Protein AF-A0A835WNX1-F1 (afdb_monomer_lite)

Sequence (204 aa):
MLLLSSSLVVSHLALLGGCAPPAHAARGLDRYIRRKSLDPLETYVPLVLEARALLAKAKEVAAQDVGAARELLRSGPYSGLRDNIRAIGEYAARDGRTTEVGPLVTGFFKALEDYDQLLLAALRDKTPVEADKLDACISDLYAAFDKLIATVPADVLERAQKVLDVTMAKAAVRQAEEPAPAAEGKGGAAAVDQEAAELLQLLR

Foldseek 3Di:
DDDDDDDDDDDDDPPPDPPPPPPCPVVPCVVVDPDDDDDDLLVLLLLLVLVLVCLVVLLVCLQPPLPVSLVVCVDDSVVCNLVSLLSLLVVLVVVVLDPCSVVLSVQLVVLVVQQNVQSVVCVVVVHRRDSVSNVVSSVSNNVSSVVSVSSDDPVSNVSSVVVNVVVVVVVVVVVVPDDDDDDDDDDPDPVVVVVVVVVVVVVD

InterPro domains:
  IPR057202 Domain of unknown function DUF7880 [PF25306] (40-163)

Organism: NCBI:txid2026947

Structure (mmCIF, N/CA/C/O backbone):
data_AF-A0A835WNX1-F1
#
_entry.id   AF-A0A835WNX1-F1
#
loop_
_atom_site.group_PDB
_atom_site.id
_atom_site.type_symbol
_atom_site.label_atom_id
_atom_site.label_alt_id
_atom_site.label_comp_id
_atom_site.label_asym_id
_atom_site.label_entity_id
_atom_site.label_seq_id
_atom_site.pdbx_PDB_ins_code
_atom_site.Cartn_x
_atom_site.Cartn_y
_atom_site.Cartn_z
_atom_site.occupancy
_atom_site.B_iso_or_equiv
_atom_site.auth_seq_id
_atom_site.auth_comp_id
_atom_site.auth_asym_id
_atom_site.auth_atom_id
_atom_site.pdbx_PDB_model_num
ATOM 1 N N . MET A 1 1 ? -29.759 8.929 -77.877 1.00 35.72 1 MET A N 1
ATOM 2 C CA . MET A 1 1 ? -28.802 9.740 -78.659 1.00 35.72 1 MET A CA 1
ATOM 3 C C . MET A 1 1 ? -28.039 10.647 -77.709 1.00 35.72 1 MET A C 1
ATOM 5 O O . MET A 1 1 ? -28.597 11.037 -76.694 1.00 35.72 1 MET A O 1
ATOM 9 N N . LEU A 1 2 ? -26.765 10.870 -78.028 1.00 46.59 2 LEU A N 1
ATOM 10 C CA . LEU A 1 2 ? -25.706 11.523 -77.249 1.00 46.59 2 LEU A CA 1
ATOM 11 C C . LEU A 1 2 ? -25.915 13.032 -77.010 1.00 46.59 2 LEU A C 1
ATOM 13 O O . LEU A 1 2 ? -26.528 13.681 -77.852 1.00 46.59 2 LEU A O 1
ATOM 17 N N . LEU A 1 3 ? -25.283 13.558 -75.943 1.00 41.88 3 LEU A N 1
ATOM 18 C CA . LEU A 1 3 ? -24.291 14.672 -75.900 1.00 41.88 3 LEU A CA 1
ATOM 19 C C . LEU A 1 3 ? -24.377 15.410 -74.541 1.00 41.88 3 LEU A C 1
ATOM 21 O O . LEU A 1 3 ? -25.404 15.988 -74.211 1.00 41.88 3 LEU A O 1
ATOM 25 N N . LEU A 1 4 ? -23.425 15.178 -73.625 1.00 48.81 4 LEU A N 1
ATOM 26 C CA . LEU A 1 4 ? -22.264 16.041 -73.313 1.00 48.81 4 LEU A CA 1
ATOM 27 C C . LEU A 1 4 ? -22.608 17.500 -72.951 1.00 48.81 4 LEU A C 1
ATOM 29 O O . LEU A 1 4 ? -22.970 18.271 -73.831 1.00 48.81 4 LEU A O 1
ATOM 33 N N . SER A 1 5 ? -22.331 17.906 -71.703 1.00 51.66 5 SER A N 1
ATOM 34 C CA . SER A 1 5 ? -21.688 19.204 -71.449 1.00 51.66 5 SER A CA 1
ATOM 35 C C . SER A 1 5 ? -21.050 19.294 -70.058 1.00 51.66 5 SER A C 1
ATOM 37 O O . SER A 1 5 ? -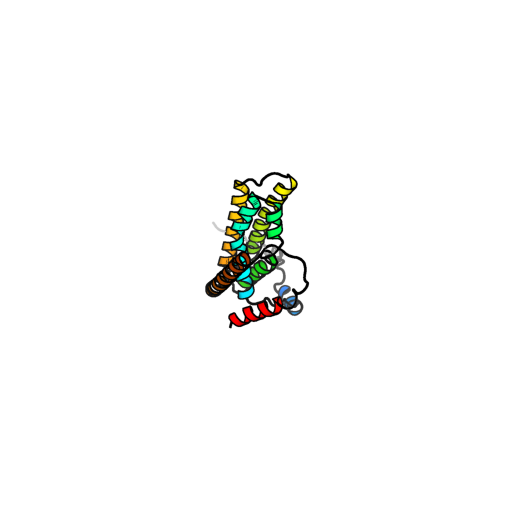21.554 18.753 -69.076 1.00 51.66 5 SER A O 1
ATOM 39 N N . SER A 1 6 ? -19.905 19.966 -70.033 1.00 52.25 6 SER A N 1
ATOM 40 C CA . SER A 1 6 ? -18.859 19.984 -69.010 1.00 52.25 6 SER A CA 1
ATOM 41 C C . SER A 1 6 ? -18.867 21.295 -68.218 1.00 52.25 6 SER A C 1
ATOM 43 O O . SER A 1 6 ? -19.097 22.341 -68.811 1.00 52.25 6 SER A O 1
ATOM 45 N N . SER A 1 7 ? -18.528 21.258 -66.924 1.00 50.22 7 SER A N 1
ATOM 46 C CA . SER A 1 7 ? -17.885 22.345 -66.144 1.00 50.22 7 SER A CA 1
ATOM 47 C C . SER A 1 7 ? -17.728 21.833 -64.700 1.00 50.22 7 SER A C 1
ATOM 49 O O . SER A 1 7 ? -18.725 21.528 -64.057 1.00 50.22 7 SER A O 1
ATOM 51 N N . LEU A 1 8 ? -16.558 21.426 -64.202 1.00 50.66 8 LEU A N 1
ATOM 52 C CA . LEU A 1 8 ? -15.363 22.200 -63.837 1.00 50.66 8 LEU A CA 1
ATOM 53 C C . LEU A 1 8 ? -15.632 23.302 -62.794 1.00 50.66 8 LEU A C 1
ATOM 55 O O . LEU A 1 8 ? -15.678 24.482 -63.115 1.00 50.66 8 LEU A O 1
ATOM 59 N N . VAL A 1 9 ? -15.717 22.911 -61.516 1.00 50.91 9 VAL A N 1
ATOM 60 C CA . VAL A 1 9 ? -15.348 23.796 -60.401 1.00 50.91 9 VAL A CA 1
ATOM 61 C C . VAL A 1 9 ? -14.358 23.055 -59.511 1.00 50.91 9 VAL A C 1
ATOM 63 O O . VAL A 1 9 ? -14.687 22.117 -58.790 1.00 50.91 9 VAL A O 1
ATOM 66 N N . VAL A 1 10 ? -13.109 23.477 -59.656 1.00 50.66 10 VAL A N 1
ATOM 67 C CA . VAL A 1 10 ? -11.950 23.158 -58.829 1.00 50.66 10 VAL A CA 1
ATOM 68 C C . VAL A 1 10 ? -11.944 24.103 -57.620 1.00 50.66 10 VAL A C 1
ATOM 70 O O . VAL A 1 10 ? -12.289 25.271 -57.756 1.00 50.66 10 VAL A O 1
ATOM 73 N N . SER A 1 11 ? -11.473 23.591 -56.480 1.00 48.22 11 SER A N 1
ATOM 74 C CA . SER A 1 11 ? -10.923 24.333 -55.333 1.00 48.22 11 SER A CA 1
ATOM 75 C C . SER A 1 11 ? -11.843 25.257 -54.534 1.00 48.22 11 SER A C 1
ATOM 77 O O . SER A 1 11 ? -12.106 26.390 -54.909 1.00 48.22 11 SER A O 1
ATOM 79 N N . HIS A 1 12 ? -12.155 24.833 -53.310 1.00 49.47 12 HIS A N 1
ATOM 80 C CA . HIS A 1 12 ? -11.519 25.376 -52.100 1.00 49.47 12 HIS A CA 1
ATOM 81 C C . HIS A 1 12 ? -12.187 24.748 -50.878 1.00 49.47 12 HIS A C 1
ATOM 83 O O . HIS A 1 12 ? -13.273 25.169 -50.517 1.00 49.47 12 HIS A O 1
ATOM 89 N N . LEU A 1 13 ? -11.546 23.770 -50.229 1.00 47.47 13 LEU A N 1
ATOM 90 C CA . LEU A 1 13 ? -11.702 23.547 -48.783 1.00 47.47 13 LEU A CA 1
ATOM 91 C C . LEU A 1 13 ? -10.592 22.611 -48.269 1.00 47.47 13 LEU A C 1
ATOM 93 O O . LEU A 1 13 ? -10.826 21.522 -47.763 1.00 47.47 13 LEU A O 1
ATOM 97 N N . ALA A 1 14 ? -9.344 23.041 -48.432 1.00 50.97 14 ALA A N 1
ATOM 98 C CA . ALA A 1 14 ? -8.201 22.462 -47.732 1.00 50.97 14 ALA A CA 1
ATOM 99 C C . ALA A 1 14 ? -7.556 23.570 -46.898 1.00 50.97 14 ALA A C 1
ATOM 101 O O . ALA A 1 14 ? -6.511 24.094 -47.261 1.00 50.97 14 ALA A O 1
ATOM 102 N N . LEU A 1 15 ? -8.235 24.001 -45.830 1.00 50.06 15 LEU A N 1
ATOM 103 C CA . LEU A 1 15 ? -7.635 24.878 -44.823 1.00 50.06 15 LEU A CA 1
ATOM 104 C C . LEU A 1 15 ? -8.377 24.798 -43.478 1.00 50.06 15 LEU A C 1
ATOM 106 O O . LEU A 1 15 ? -8.858 25.789 -42.945 1.00 50.06 15 LEU A O 1
ATOM 110 N N . LEU A 1 16 ? -8.451 23.598 -42.909 1.00 47.22 16 LEU A N 1
ATOM 111 C CA . LEU A 1 16 ? -8.532 23.432 -41.458 1.00 47.22 16 LEU A CA 1
ATOM 112 C C . LEU A 1 16 ? -7.267 22.689 -41.051 1.00 47.22 16 LEU A C 1
ATOM 114 O O . LEU A 1 16 ? -7.229 21.467 -40.941 1.00 47.22 16 LEU A O 1
ATOM 118 N N . GLY A 1 17 ? -6.192 23.474 -40.952 1.00 42.31 17 GLY A N 1
ATOM 119 C CA . GLY A 1 17 ? -4.926 23.035 -40.400 1.00 42.31 17 GLY A CA 1
ATOM 120 C C . GLY A 1 17 ? -5.167 22.500 -38.999 1.00 42.31 17 GLY A C 1
ATOM 121 O O . GLY A 1 17 ? -5.567 23.238 -38.099 1.00 42.31 17 GLY A O 1
ATOM 122 N N . GLY A 1 18 ? -4.935 21.199 -38.840 1.00 46.31 18 GLY A N 1
ATOM 123 C CA . GLY A 1 18 ? -4.820 20.577 -37.540 1.00 46.31 18 GLY A CA 1
ATOM 124 C C . GLY A 1 18 ? -3.732 21.298 -36.757 1.00 46.31 18 GLY A C 1
ATOM 125 O O . GLY A 1 18 ? -2.562 21.284 -37.139 1.00 46.31 18 GLY A O 1
ATOM 126 N N . CYS A 1 19 ? -4.122 21.927 -35.654 1.00 42.44 19 CYS A N 1
ATOM 127 C CA . CYS A 1 19 ? -3.194 22.323 -34.611 1.00 42.44 19 CYS A CA 1
ATOM 128 C C . CYS A 1 19 ? -2.756 21.041 -33.890 1.00 42.44 19 CYS A C 1
ATOM 130 O O . CYS A 1 19 ? -3.248 20.702 -32.817 1.00 42.44 19 CYS A O 1
ATOM 132 N N . ALA A 1 20 ? -1.889 20.266 -34.540 1.00 53.84 20 ALA A N 1
ATOM 133 C CA . ALA A 1 20 ? -1.076 19.289 -33.846 1.00 53.84 20 ALA A CA 1
ATOM 134 C C . ALA A 1 20 ? -0.044 20.091 -33.038 1.00 53.84 20 ALA A C 1
ATOM 136 O O . ALA A 1 20 ? 0.706 20.869 -33.638 1.00 53.84 20 ALA A O 1
ATOM 137 N N . PRO A 1 21 ? 0.003 19.970 -31.699 1.00 54.25 21 PRO A N 1
ATOM 138 C CA . PRO A 1 21 ? 1.057 20.614 -30.933 1.00 54.25 21 PRO A CA 1
ATOM 139 C C . PRO A 1 21 ? 2.414 20.099 -31.438 1.00 54.25 21 PRO A C 1
ATOM 141 O O . PRO A 1 21 ? 2.559 18.898 -31.694 1.00 54.25 21 PRO A O 1
ATOM 144 N N . PRO A 1 22 ? 3.418 20.973 -31.616 1.00 50.75 22 PRO A N 1
ATOM 145 C CA . PRO A 1 22 ? 4.715 20.552 -32.117 1.00 50.75 22 PRO A CA 1
ATOM 146 C C . PRO A 1 22 ? 5.322 19.530 -31.154 1.00 50.75 22 PRO A C 1
ATOM 148 O O . PRO A 1 22 ? 5.601 19.835 -29.992 1.00 50.75 22 PRO A O 1
ATOM 151 N N . ALA A 1 23 ? 5.597 18.328 -31.665 1.00 53.06 23 ALA A N 1
ATOM 152 C CA . ALA A 1 23 ? 6.213 17.196 -30.964 1.00 53.06 23 ALA A CA 1
ATOM 153 C C . ALA A 1 23 ? 7.640 17.472 -30.425 1.00 53.06 23 ALA A C 1
ATOM 155 O O . ALA A 1 23 ? 8.380 16.553 -30.089 1.00 53.06 23 ALA A O 1
ATOM 156 N N . HIS A 1 24 ? 8.082 18.731 -30.403 1.00 49.97 24 HIS A N 1
ATOM 157 C CA . HIS A 1 24 ? 9.425 19.169 -30.021 1.00 49.97 24 HIS A CA 1
ATOM 158 C C . HIS A 1 24 ? 9.452 19.991 -28.724 1.00 49.97 24 HIS A C 1
ATOM 160 O O . HIS A 1 24 ? 10.533 20.218 -28.187 1.00 49.97 24 HIS A O 1
ATOM 166 N N . ALA A 1 25 ? 8.298 20.378 -28.164 1.00 48.19 25 ALA A N 1
ATOM 167 C CA . ALA A 1 25 ? 8.255 21.135 -26.907 1.00 48.19 25 ALA A CA 1
ATOM 168 C C . ALA A 1 25 ? 8.669 20.305 -25.669 1.00 48.19 25 ALA A C 1
ATOM 170 O O . ALA A 1 25 ? 9.147 20.865 -24.688 1.00 48.19 25 ALA A O 1
ATOM 171 N N . ALA A 1 26 ? 8.562 18.972 -25.720 1.00 52.50 26 ALA A N 1
ATOM 172 C CA . ALA A 1 26 ? 8.930 18.098 -24.600 1.00 52.50 26 ALA A CA 1
ATOM 173 C C . ALA A 1 26 ? 10.452 17.866 -24.461 1.00 52.50 26 ALA A C 1
ATOM 175 O O . ALA A 1 26 ? 10.946 17.642 -23.362 1.00 52.50 26 ALA A O 1
ATOM 176 N N . ARG A 1 27 ? 11.226 17.960 -25.554 1.00 56.25 27 ARG A N 1
ATOM 177 C CA . ARG A 1 27 ? 12.661 17.594 -25.575 1.00 56.25 27 ARG A CA 1
ATOM 178 C C . ARG A 1 27 ? 13.611 18.650 -24.983 1.00 56.25 27 ARG A C 1
ATOM 180 O O . ARG A 1 27 ? 14.784 18.353 -24.771 1.00 56.25 27 ARG A O 1
ATOM 187 N N . GLY A 1 28 ? 13.145 19.882 -24.761 1.00 59.69 28 GLY A N 1
ATOM 188 C CA . GLY A 1 28 ? 13.992 21.008 -24.341 1.00 59.69 28 GLY A CA 1
ATOM 189 C C . GLY A 1 28 ? 14.144 21.168 -22.827 1.00 59.69 28 GLY A C 1
ATOM 190 O O . GLY A 1 28 ? 15.228 21.501 -22.354 1.00 59.69 28 GLY A O 1
ATOM 191 N N . LEU A 1 29 ? 13.079 20.899 -22.066 1.00 61.31 29 LEU A N 1
ATOM 192 C CA . LEU A 1 29 ? 13.053 21.096 -20.611 1.00 61.31 29 LEU A CA 1
ATOM 193 C C . LEU A 1 29 ? 13.699 19.938 -19.840 1.00 61.31 29 LEU A C 1
ATOM 195 O O . LEU A 1 29 ? 14.197 20.146 -18.738 1.00 61.31 29 LEU A O 1
ATOM 199 N N . ASP A 1 30 ? 13.787 18.750 -20.445 1.00 60.81 30 ASP A N 1
ATOM 200 C CA . ASP A 1 30 ? 14.421 17.570 -19.840 1.00 60.81 30 ASP A CA 1
ATOM 201 C C . ASP A 1 30 ? 15.902 17.779 -19.488 1.00 60.81 30 ASP A C 1
ATOM 203 O O . ASP A 1 30 ? 16.415 17.131 -18.580 1.00 60.81 30 ASP A O 1
ATOM 207 N N . ARG A 1 31 ? 16.593 18.710 -20.162 1.00 62.03 31 ARG A N 1
ATOM 208 C CA . ARG A 1 31 ? 17.986 19.068 -19.838 1.00 62.03 31 ARG A CA 1
ATOM 209 C C . ARG A 1 31 ? 18.125 20.027 -18.655 1.00 62.03 31 ARG A C 1
ATOM 211 O O . ARG A 1 31 ? 19.209 20.111 -18.085 1.00 62.03 31 ARG A O 1
ATOM 218 N N . TYR A 1 32 ? 17.058 20.736 -18.292 1.00 57.41 32 TYR A N 1
ATOM 219 C CA . TYR A 1 32 ? 17.058 21.737 -17.220 1.00 57.41 32 TYR A CA 1
ATOM 220 C C . TYR A 1 32 ? 16.308 21.270 -15.967 1.00 57.41 32 TYR A C 1
ATOM 222 O O . TYR A 1 32 ? 16.484 21.843 -14.893 1.00 57.41 32 TYR A O 1
ATOM 230 N N . ILE A 1 33 ? 15.519 20.199 -16.072 1.00 65.56 33 ILE A N 1
ATOM 231 C CA . ILE A 1 33 ? 14.891 19.531 -14.933 1.00 65.56 33 ILE A CA 1
ATOM 232 C C . ILE A 1 33 ? 15.845 18.442 -14.444 1.00 65.56 33 ILE A C 1
ATOM 234 O O . ILE A 1 33 ? 15.940 17.361 -15.024 1.00 65.56 33 ILE A O 1
ATOM 238 N N . ARG A 1 34 ? 16.559 18.713 -13.347 1.00 56.75 34 ARG A N 1
ATOM 239 C CA . ARG A 1 34 ? 17.360 17.695 -12.659 1.00 56.75 34 ARG A CA 1
ATOM 240 C C . ARG A 1 34 ? 16.406 16.673 -12.040 1.00 56.75 34 ARG A C 1
ATOM 242 O O . ARG A 1 34 ? 15.895 16.884 -10.943 1.00 56.75 34 ARG A O 1
ATOM 249 N N . ARG A 1 35 ? 16.128 15.585 -12.762 1.00 64.50 35 ARG A N 1
ATOM 250 C CA . ARG A 1 35 ? 15.332 14.470 -12.236 1.00 64.50 35 ARG A CA 1
ATOM 251 C C . ARG A 1 35 ? 16.074 13.875 -11.042 1.00 64.50 35 ARG A C 1
ATOM 253 O O . ARG A 1 35 ? 17.257 13.549 -11.147 1.00 64.50 35 ARG A O 1
ATOM 260 N N . LYS A 1 36 ? 15.390 13.770 -9.903 1.00 67.38 36 LYS A N 1
ATOM 261 C CA . LYS A 1 36 ? 15.911 13.056 -8.736 1.00 67.38 36 LYS A CA 1
ATOM 262 C C . LYS A 1 36 ? 16.151 11.606 -9.167 1.00 67.38 36 LYS A C 1
ATOM 264 O O . LYS A 1 36 ? 15.260 10.985 -9.749 1.00 67.38 36 LYS A O 1
ATOM 269 N N . SER A 1 37 ? 17.366 11.102 -8.975 1.00 72.31 37 SER A N 1
ATOM 270 C CA . SER A 1 37 ? 17.640 9.680 -9.166 1.00 72.31 37 SER A CA 1
ATOM 271 C C . SER A 1 37 ? 16.826 8.910 -8.131 1.00 72.31 37 SER A C 1
ATOM 273 O O . SER A 1 37 ? 16.860 9.273 -6.956 1.00 72.31 37 SER A O 1
ATOM 275 N N . LEU A 1 38 ? 16.074 7.906 -8.575 1.00 84.00 38 LEU A N 1
ATOM 276 C CA . LEU A 1 38 ? 15.464 6.952 -7.653 1.00 84.00 38 LEU A CA 1
ATOM 277 C C . LEU A 1 38 ? 16.541 6.005 -7.142 1.00 84.00 38 LEU A C 1
ATOM 279 O O . LEU A 1 38 ? 17.499 5.709 -7.864 1.00 84.00 38 LEU A O 1
ATOM 283 N N . ASP A 1 39 ? 16.353 5.543 -5.915 1.00 88.19 39 ASP A N 1
ATOM 284 C CA . ASP A 1 39 ? 17.113 4.427 -5.370 1.00 88.19 39 ASP A CA 1
ATOM 285 C C . ASP A 1 39 ? 16.722 3.135 -6.104 1.00 88.19 39 ASP A C 1
ATOM 287 O O . ASP A 1 39 ? 15.689 3.105 -6.775 1.00 88.19 39 ASP A O 1
ATOM 291 N N . PRO A 1 40 ? 17.519 2.061 -6.005 1.00 90.00 40 PRO A N 1
ATOM 292 C CA . PRO A 1 40 ? 17.185 0.784 -6.625 1.00 90.00 40 PRO A CA 1
ATOM 293 C C . PRO A 1 40 ? 15.784 0.291 -6.239 1.00 90.00 40 PRO A C 1
ATOM 295 O O . PRO A 1 40 ? 15.309 0.527 -5.126 1.00 90.00 40 PRO A O 1
ATOM 298 N N . LEU A 1 41 ? 15.127 -0.425 -7.155 1.00 90.88 41 LEU A N 1
ATOM 299 C CA . LEU A 1 41 ? 13.766 -0.930 -6.953 1.00 90.88 41 LEU A CA 1
ATOM 300 C C . LEU A 1 41 ? 13.674 -1.839 -5.713 1.00 90.88 41 LEU A C 1
ATOM 302 O O . LEU A 1 41 ? 12.667 -1.827 -5.003 1.00 90.88 41 LEU A O 1
ATOM 306 N N . GLU A 1 42 ? 14.753 -2.562 -5.417 1.00 90.25 42 GLU A N 1
ATOM 307 C CA . GLU A 1 42 ? 14.940 -3.416 -4.244 1.00 90.25 42 GLU A CA 1
ATOM 308 C C . GLU A 1 42 ? 14.745 -2.685 -2.910 1.00 90.25 42 GLU A C 1
ATOM 310 O O . GLU A 1 42 ? 14.398 -3.325 -1.923 1.00 90.25 42 GLU A O 1
ATOM 315 N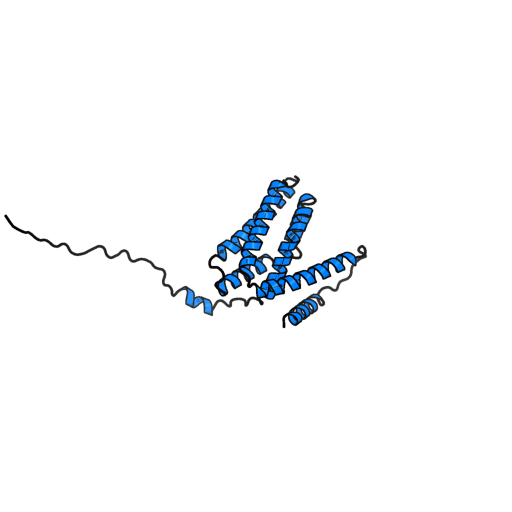 N . THR A 1 43 ? 14.925 -1.364 -2.866 1.00 92.38 43 THR A N 1
ATOM 316 C CA . THR A 1 43 ? 14.712 -0.563 -1.654 1.00 92.38 43 THR A CA 1
ATOM 317 C C . THR A 1 43 ? 13.224 -0.362 -1.362 1.00 92.38 43 THR A C 1
ATOM 319 O O . THR A 1 43 ? 12.807 -0.340 -0.207 1.00 92.38 43 THR A O 1
ATOM 322 N N . TYR A 1 44 ? 12.398 -0.223 -2.402 1.00 93.44 44 TYR A N 1
ATOM 323 C CA . TYR A 1 44 ? 10.996 0.176 -2.250 1.00 93.44 44 TYR A CA 1
ATOM 324 C C . TYR A 1 44 ? 10.047 -1.013 -2.100 1.00 93.44 44 TYR A C 1
ATOM 326 O O . TYR A 1 44 ? 9.080 -0.940 -1.341 1.00 93.44 44 TYR A O 1
ATOM 334 N N . VAL A 1 45 ? 10.304 -2.111 -2.817 1.00 94.50 45 VAL A N 1
ATOM 335 C CA . VAL A 1 45 ? 9.403 -3.276 -2.849 1.00 94.50 45 VAL A CA 1
ATOM 336 C C . VAL A 1 45 ? 9.211 -3.920 -1.465 1.00 94.50 45 VAL A C 1
ATOM 338 O O . VAL A 1 45 ? 8.056 -4.154 -1.110 1.00 94.50 45 VAL A O 1
ATOM 341 N N . PRO A 1 46 ? 10.254 -4.153 -0.638 1.00 94.06 46 PRO A N 1
ATOM 342 C CA . PRO A 1 46 ? 10.078 -4.739 0.693 1.00 94.06 46 PRO A CA 1
ATOM 343 C C . PRO A 1 46 ? 9.177 -3.896 1.600 1.00 94.06 46 PRO A C 1
ATOM 345 O O . PRO A 1 46 ? 8.310 -4.441 2.273 1.00 94.06 46 PRO A O 1
ATOM 348 N N . LEU A 1 47 ? 9.320 -2.566 1.559 1.00 94.00 47 LEU A N 1
ATOM 349 C CA . LEU A 1 47 ? 8.512 -1.635 2.357 1.00 94.00 47 LEU A CA 1
ATOM 350 C C . LEU A 1 47 ? 7.031 -1.684 1.956 1.00 94.00 47 LEU A C 1
ATOM 352 O O . LEU A 1 47 ? 6.134 -1.605 2.792 1.00 94.00 47 LEU A O 1
ATOM 356 N N . VAL A 1 48 ? 6.762 -1.842 0.660 1.00 94.25 48 VAL A N 1
ATOM 357 C CA . VAL A 1 48 ? 5.400 -1.979 0.129 1.00 94.25 48 VAL A CA 1
ATOM 358 C C . VAL A 1 48 ? 4.792 -3.334 0.499 1.00 94.25 48 VAL A C 1
ATOM 360 O O . VAL A 1 48 ? 3.610 -3.394 0.840 1.00 94.25 48 VAL A O 1
ATOM 363 N N . LEU A 1 49 ? 5.586 -4.409 0.481 1.00 94.44 49 LEU A N 1
ATOM 364 C CA . LEU A 1 49 ? 5.149 -5.731 0.940 1.00 94.44 49 LEU A CA 1
ATOM 365 C C . LEU A 1 49 ? 4.862 -5.745 2.446 1.00 94.44 49 LEU A C 1
ATOM 367 O O . LEU A 1 49 ? 3.865 -6.329 2.867 1.00 94.44 49 LEU A O 1
ATOM 371 N N . GLU A 1 50 ? 5.680 -5.059 3.241 1.00 93.25 50 GLU A N 1
ATOM 372 C CA . GLU A 1 50 ? 5.454 -4.872 4.675 1.00 93.25 50 GLU A CA 1
ATOM 373 C C . GLU A 1 50 ? 4.145 -4.121 4.942 1.00 93.25 50 GLU A C 1
ATOM 375 O O . GLU A 1 50 ? 3.305 -4.595 5.711 1.00 93.25 50 GLU A O 1
ATOM 380 N N . ALA A 1 51 ? 3.917 -2.996 4.256 1.00 92.94 51 ALA A N 1
ATOM 381 C CA . ALA A 1 51 ? 2.664 -2.253 4.367 1.00 92.94 51 ALA A CA 1
ATOM 382 C C . ALA A 1 51 ? 1.452 -3.131 4.004 1.00 92.94 51 ALA A C 1
ATOM 384 O O . ALA A 1 51 ? 0.469 -3.161 4.745 1.00 92.94 51 ALA A O 1
ATOM 385 N N . ARG A 1 52 ? 1.542 -3.914 2.917 1.00 94.25 52 ARG A N 1
ATOM 386 C CA . ARG A 1 52 ? 0.494 -4.867 2.518 1.00 94.25 52 ARG A CA 1
ATOM 387 C C . ARG A 1 52 ? 0.247 -5.933 3.590 1.00 94.25 52 ARG A C 1
ATOM 389 O O . ARG A 1 52 ? -0.908 -6.245 3.863 1.00 94.25 52 ARG A O 1
ATOM 396 N N . ALA A 1 53 ? 1.292 -6.490 4.204 1.00 91.88 53 ALA A N 1
ATOM 397 C CA . ALA A 1 53 ? 1.167 -7.519 5.242 1.00 91.88 53 ALA A CA 1
ATOM 398 C C . ALA A 1 53 ? 0.458 -6.997 6.504 1.00 91.88 53 ALA A C 1
ATOM 400 O O . ALA A 1 53 ? -0.293 -7.723 7.157 1.00 91.88 53 ALA A O 1
ATOM 401 N N . LEU A 1 54 ? 0.642 -5.716 6.825 1.00 90.94 54 LEU A N 1
ATOM 402 C CA . LEU A 1 54 ? 0.063 -5.092 8.013 1.00 90.94 54 LEU A CA 1
ATOM 403 C C . LEU A 1 54 ? -1.388 -4.631 7.842 1.00 90.94 54 LEU A C 1
ATOM 405 O O . LEU A 1 54 ? -1.993 -4.185 8.817 1.00 90.94 54 LEU A O 1
ATOM 409 N N . LEU A 1 55 ? -1.983 -4.772 6.655 1.00 90.75 55 LEU A N 1
ATOM 410 C CA . LEU A 1 55 ? -3.403 -4.476 6.441 1.00 90.75 55 LEU A CA 1
ATOM 411 C C . LEU A 1 55 ? -4.328 -5.365 7.273 1.00 90.75 55 LEU A C 1
ATOM 413 O O . LEU A 1 55 ? -5.352 -4.890 7.760 1.00 90.75 55 LEU A O 1
ATOM 417 N N . ALA A 1 56 ? -3.969 -6.636 7.481 1.00 89.38 56 ALA A N 1
ATOM 418 C CA . ALA A 1 56 ? -4.737 -7.531 8.346 1.00 89.38 56 ALA A CA 1
ATOM 419 C C . ALA A 1 56 ? -4.791 -6.992 9.786 1.00 89.38 56 ALA A C 1
ATOM 421 O O . ALA A 1 56 ? -5.866 -6.873 10.367 1.00 89.38 56 ALA A O 1
ATOM 422 N N . LYS A 1 57 ? -3.647 -6.541 10.312 1.00 89.31 57 LYS A N 1
ATOM 423 C CA . LYS A 1 57 ? -3.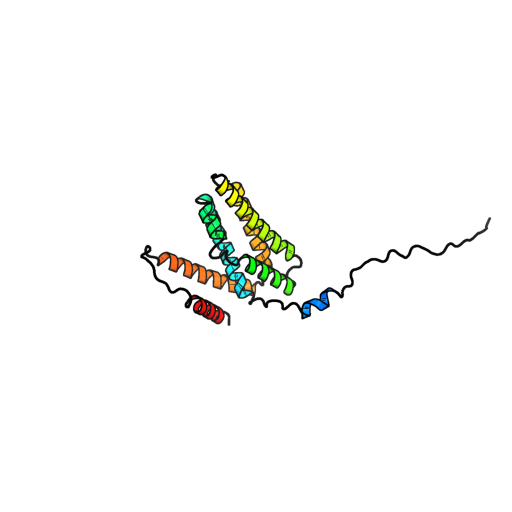575 -5.879 11.618 1.00 89.31 57 LYS A CA 1
ATOM 424 C C . LYS A 1 57 ? -4.360 -4.565 11.628 1.00 89.31 57 LYS A C 1
ATOM 426 O O . LYS A 1 57 ? -5.057 -4.276 12.594 1.00 89.31 57 LYS A O 1
ATOM 431 N N . ALA A 1 58 ? -4.291 -3.779 10.553 1.00 88.00 58 ALA A N 1
ATOM 432 C CA . ALA A 1 58 ? -5.060 -2.542 10.436 1.00 88.00 58 ALA A CA 1
ATOM 433 C C . ALA A 1 58 ? -6.578 -2.798 10.489 1.00 88.00 58 ALA A C 1
ATOM 435 O O . ALA A 1 58 ? -7.282 -2.033 11.144 1.00 88.00 58 ALA A O 1
ATOM 436 N N . LYS A 1 59 ? -7.067 -3.893 9.883 1.00 91.38 59 LYS A N 1
ATOM 437 C CA . LYS A 1 59 ? -8.468 -4.341 9.982 1.00 91.38 59 LYS A CA 1
ATOM 438 C C . LYS A 1 59 ? -8.879 -4.615 11.425 1.00 91.38 59 LYS A C 1
ATOM 440 O O . LYS A 1 59 ? -9.906 -4.121 11.883 1.00 91.38 59 LYS A O 1
ATOM 445 N N . GLU A 1 60 ? -8.082 -5.419 12.123 1.00 91.31 60 GLU A N 1
ATOM 446 C CA . GLU A 1 60 ? -8.351 -5.827 13.505 1.00 91.31 60 GLU A CA 1
ATOM 447 C C . GLU A 1 60 ? -8.382 -4.619 14.440 1.00 91.31 60 GLU A C 1
ATOM 449 O O . GLU A 1 60 ? -9.310 -4.469 15.235 1.00 91.31 60 GLU A O 1
ATOM 454 N N . VAL A 1 61 ? -7.408 -3.717 14.289 1.00 90.81 61 VAL A N 1
ATOM 455 C CA . VAL A 1 61 ? -7.350 -2.477 15.061 1.00 90.81 61 VAL A CA 1
ATOM 456 C C . VAL A 1 61 ? -8.531 -1.574 14.708 1.00 90.81 61 VAL A C 1
ATOM 458 O O . VAL A 1 61 ? -9.164 -1.059 15.617 1.00 90.81 61 VAL A O 1
ATOM 461 N N . ALA A 1 62 ? -8.903 -1.423 13.433 1.00 89.62 62 ALA A N 1
ATOM 462 C CA . ALA A 1 62 ? -10.029 -0.575 13.026 1.00 89.62 62 ALA A CA 1
ATOM 463 C C . ALA A 1 62 ? -11.376 -1.033 13.602 1.00 89.62 62 ALA A C 1
ATOM 465 O O . ALA A 1 62 ? -12.237 -0.198 13.879 1.00 89.62 62 ALA A O 1
ATOM 466 N N . ALA A 1 63 ? -11.550 -2.340 13.811 1.00 88.50 63 ALA A N 1
ATOM 467 C CA . ALA A 1 63 ? -12.742 -2.893 14.445 1.00 88.50 63 ALA A CA 1
ATOM 468 C C . ALA A 1 63 ? -12.832 -2.574 15.952 1.00 88.50 63 ALA A C 1
ATOM 470 O O . ALA A 1 63 ? -13.929 -2.581 16.509 1.00 88.50 63 ALA A O 1
ATOM 471 N N . GLN A 1 64 ? -11.702 -2.302 16.614 1.00 89.50 64 GLN A N 1
ATOM 472 C CA . GLN A 1 64 ? -11.624 -2.049 18.058 1.00 89.50 64 GLN A CA 1
ATOM 473 C C . GLN A 1 64 ? -11.443 -0.562 18.387 1.00 89.50 64 GLN A C 1
ATOM 475 O O . GLN A 1 64 ? -12.180 -0.005 19.198 1.00 89.50 64 GLN A O 1
ATOM 480 N N . ASP A 1 65 ? -10.463 0.076 17.753 1.00 90.81 65 ASP A N 1
ATOM 481 C CA . ASP A 1 65 ? -10.074 1.467 17.936 1.00 90.81 65 ASP A CA 1
ATOM 482 C C . ASP A 1 65 ? -9.720 2.104 16.584 1.00 90.81 65 ASP A C 1
ATOM 484 O O . ASP A 1 65 ? -8.625 1.967 16.028 1.00 90.81 65 ASP A O 1
ATOM 488 N N . VAL A 1 66 ? -10.677 2.874 16.074 1.00 92.00 66 VAL A N 1
ATOM 489 C CA . VAL A 1 66 ? -10.549 3.629 14.826 1.00 92.00 66 VAL A CA 1
ATOM 490 C C . VAL A 1 66 ? -9.429 4.673 14.906 1.00 92.00 66 VAL A C 1
ATOM 492 O O . VAL A 1 66 ? -8.754 4.931 13.910 1.00 92.00 66 VAL A O 1
ATOM 495 N N . GLY A 1 67 ? -9.202 5.275 16.076 1.00 91.06 67 GLY A N 1
ATOM 496 C CA . GLY A 1 67 ? -8.131 6.246 16.282 1.00 91.06 67 GLY A CA 1
ATOM 497 C C . GLY A 1 67 ? -6.758 5.600 16.116 1.00 91.06 67 GLY A C 1
ATOM 498 O O . GLY A 1 67 ? -5.938 6.094 15.340 1.00 91.06 67 GLY A O 1
ATOM 499 N N . ALA A 1 68 ? -6.548 4.454 16.764 1.00 90.75 68 ALA A N 1
ATOM 500 C CA . ALA A 1 68 ? -5.320 3.675 16.635 1.00 90.75 68 ALA A CA 1
ATOM 501 C C . ALA A 1 68 ? -5.093 3.173 15.196 1.00 90.75 68 ALA A C 1
ATOM 503 O O . ALA A 1 68 ? -3.974 3.246 14.687 1.00 90.75 68 ALA A O 1
ATOM 504 N N . ALA A 1 69 ? -6.147 2.736 14.498 1.00 90.69 69 ALA A N 1
ATOM 505 C CA . ALA A 1 69 ? -6.043 2.308 13.101 1.00 90.69 69 ALA A CA 1
ATOM 506 C C . ALA A 1 69 ? -5.598 3.447 12.173 1.00 90.69 69 ALA A C 1
ATOM 508 O O . ALA A 1 69 ? -4.793 3.249 11.264 1.00 90.69 69 ALA A O 1
ATOM 509 N N . ARG A 1 70 ? -6.084 4.666 12.421 1.00 91.69 70 ARG A N 1
ATOM 510 C CA . ARG A 1 70 ? -5.669 5.847 11.661 1.00 91.69 70 ARG A CA 1
ATOM 511 C C . ARG A 1 70 ? -4.250 6.299 11.987 1.00 91.69 70 ARG A C 1
ATOM 513 O O . ARG A 1 70 ? -3.573 6.815 11.101 1.00 91.69 70 ARG A O 1
ATOM 520 N N . GLU A 1 71 ? -3.798 6.133 13.225 1.00 91.25 71 GLU A N 1
ATOM 521 C CA . GLU A 1 71 ? -2.406 6.412 13.590 1.00 91.25 71 GLU A CA 1
ATOM 522 C C . GLU A 1 71 ? -1.441 5.435 12.905 1.00 91.25 71 GLU A C 1
ATOM 524 O O . GLU A 1 71 ? -0.390 5.840 12.406 1.00 91.25 71 GLU A O 1
ATOM 529 N N . LEU A 1 72 ? -1.842 4.167 12.773 1.00 89.44 72 LEU A N 1
ATOM 530 C CA . LEU A 1 72 ? -1.097 3.146 12.033 1.00 89.44 72 LEU A CA 1
ATOM 531 C C . LEU A 1 72 ? -0.884 3.549 10.561 1.00 89.44 72 LEU A C 1
ATOM 533 O O . LEU A 1 72 ? 0.205 3.352 10.032 1.00 89.44 72 LEU A O 1
ATOM 537 N N . LEU A 1 73 ? -1.868 4.186 9.915 1.00 88.25 73 LEU A N 1
ATOM 538 C CA . LEU A 1 73 ? -1.731 4.702 8.541 1.00 88.25 73 LEU A CA 1
ATOM 539 C C . LEU A 1 73 ? -0.821 5.935 8.412 1.00 88.25 73 LEU A C 1
ATOM 541 O O . LEU A 1 73 ? -0.411 6.281 7.304 1.00 88.25 73 LEU A O 1
ATOM 545 N N . ARG A 1 74 ? -0.533 6.636 9.513 1.00 87.94 74 ARG A N 1
ATOM 546 C CA . ARG A 1 74 ? 0.292 7.859 9.519 1.00 87.94 74 ARG A CA 1
ATOM 547 C C . ARG A 1 74 ? 1.730 7.620 9.943 1.00 87.94 74 ARG A C 1
ATOM 549 O O . ARG A 1 74 ? 2.583 8.470 9.694 1.00 87.94 74 ARG A O 1
ATOM 556 N N . SER A 1 75 ? 1.991 6.491 10.582 1.00 86.12 75 SER A N 1
ATOM 557 C CA . SER A 1 75 ? 3.266 6.182 11.210 1.00 86.12 75 SER A CA 1
ATOM 558 C C . SER A 1 75 ? 3.802 4.825 10.749 1.00 86.12 75 SER A C 1
ATOM 560 O O . SER A 1 75 ? 3.157 4.079 10.009 1.00 86.12 75 SER A O 1
ATOM 562 N N . GLY A 1 76 ? 5.041 4.530 11.140 1.00 83.38 76 GLY A N 1
ATOM 563 C CA . GLY A 1 76 ? 5.677 3.242 10.883 1.00 83.38 76 GLY A CA 1
ATOM 564 C C . GLY A 1 76 ? 5.753 2.886 9.387 1.00 83.38 76 GLY A C 1
ATOM 565 O O . GLY A 1 76 ? 6.273 3.683 8.609 1.00 83.38 76 GLY A O 1
ATOM 566 N N . PRO A 1 77 ? 5.249 1.720 8.954 1.00 83.25 77 PRO A N 1
ATOM 567 C CA . PRO A 1 77 ? 5.469 1.186 7.604 1.00 83.25 77 PRO A CA 1
ATOM 568 C C . PRO A 1 77 ? 4.648 1.884 6.513 1.00 83.25 77 PRO A C 1
ATOM 570 O O . PRO A 1 77 ? 4.950 1.759 5.329 1.00 83.25 77 PRO A O 1
ATOM 573 N N . TYR A 1 78 ? 3.629 2.658 6.897 1.00 89.25 78 TYR A N 1
ATOM 574 C CA . TYR A 1 78 ? 2.888 3.514 5.969 1.00 89.25 78 TYR A CA 1
ATOM 575 C C . TYR A 1 78 ? 3.574 4.874 5.774 1.00 89.25 78 TYR A C 1
ATOM 577 O O . TYR A 1 78 ? 3.254 5.607 4.832 1.00 89.25 78 TYR A O 1
ATOM 585 N N . SER A 1 79 ? 4.563 5.206 6.615 1.00 87.62 79 SER A N 1
ATOM 586 C CA . SER A 1 79 ? 5.401 6.383 6.404 1.00 87.62 79 SER A CA 1
ATOM 587 C C . SER A 1 79 ? 6.220 6.213 5.121 1.00 87.62 79 SER A C 1
ATOM 589 O O . SER A 1 79 ? 6.795 5.162 4.851 1.00 87.62 79 SER A O 1
ATOM 591 N N . GLY A 1 80 ? 6.198 7.224 4.253 1.00 89.44 80 GLY A N 1
ATOM 592 C CA . GLY A 1 80 ? 6.867 7.149 2.950 1.00 89.44 80 GLY A CA 1
ATOM 593 C C . GLY A 1 80 ? 6.212 6.210 1.924 1.00 89.44 80 GLY A C 1
ATOM 594 O O . GLY A 1 80 ? 6.646 6.204 0.774 1.00 89.44 80 GLY A O 1
ATOM 595 N N . LEU A 1 81 ? 5.124 5.495 2.256 1.00 92.69 81 LEU A N 1
ATOM 596 C CA . LEU A 1 81 ? 4.433 4.588 1.324 1.00 92.69 81 LEU A CA 1
ATOM 597 C C . LEU A 1 81 ? 4.046 5.295 0.021 1.00 92.69 81 LEU A C 1
ATOM 599 O O . LEU A 1 81 ? 4.187 4.741 -1.064 1.00 92.69 81 LEU A O 1
ATOM 603 N N . ARG A 1 82 ? 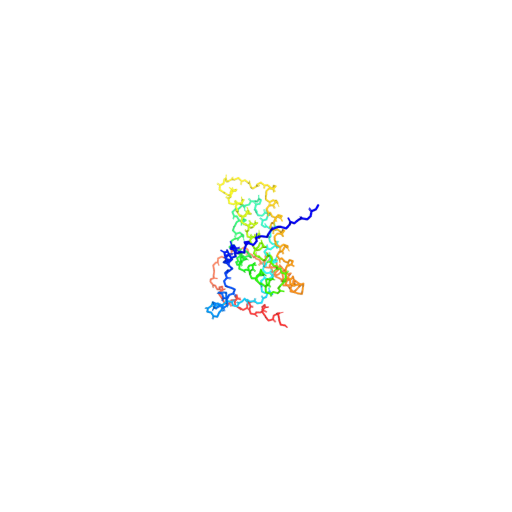3.620 6.559 0.108 1.00 92.62 82 ARG A N 1
ATOM 604 C CA . ARG A 1 82 ? 3.288 7.370 -1.069 1.00 92.62 82 ARG A CA 1
ATOM 605 C C . ARG A 1 82 ? 4.455 7.507 -2.044 1.00 92.62 82 ARG A C 1
ATOM 607 O O . ARG A 1 82 ? 4.247 7.421 -3.255 1.00 92.62 82 ARG A O 1
ATOM 614 N N . ASP A 1 83 ? 5.651 7.738 -1.527 1.00 92.75 83 ASP A N 1
ATOM 615 C CA . ASP A 1 83 ? 6.842 7.905 -2.352 1.00 92.75 83 ASP A CA 1
ATOM 616 C C . ASP A 1 83 ? 7.307 6.549 -2.892 1.00 92.75 83 ASP A C 1
ATOM 618 O O . ASP A 1 83 ? 7.610 6.447 -4.080 1.00 92.75 83 ASP A O 1
ATOM 622 N N . ASN A 1 84 ? 7.214 5.489 -2.084 1.00 94.19 84 ASN A N 1
ATOM 623 C CA . ASN A 1 84 ? 7.528 4.119 -2.496 1.00 94.19 84 ASN A CA 1
ATOM 624 C C . ASN A 1 84 ? 6.626 3.639 -3.649 1.00 94.19 84 ASN A C 1
ATOM 626 O O . ASN A 1 84 ? 7.113 3.112 -4.646 1.00 94.19 84 ASN A O 1
ATOM 630 N N . ILE A 1 85 ? 5.309 3.865 -3.568 1.00 94.94 85 ILE A N 1
ATOM 631 C CA . ILE A 1 85 ? 4.359 3.470 -4.622 1.00 94.94 85 ILE A CA 1
ATOM 632 C C . ILE A 1 85 ? 4.595 4.258 -5.914 1.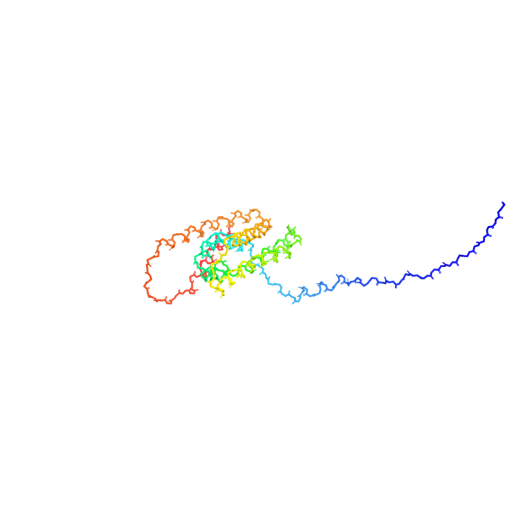00 94.94 85 ILE A C 1
ATOM 634 O O . ILE A 1 85 ? 4.543 3.693 -7.008 1.00 94.94 85 ILE A O 1
ATOM 638 N N . ARG A 1 86 ? 4.895 5.558 -5.808 1.00 93.75 86 ARG A N 1
ATOM 639 C CA . ARG A 1 86 ? 5.270 6.373 -6.972 1.00 93.75 86 ARG A CA 1
ATOM 640 C C . ARG A 1 86 ? 6.557 5.871 -7.612 1.00 93.75 86 ARG A C 1
ATOM 642 O O . ARG A 1 86 ? 6.602 5.770 -8.833 1.00 93.75 86 ARG A O 1
ATOM 649 N N . ALA A 1 87 ? 7.554 5.516 -6.805 1.00 93.06 87 ALA A N 1
ATOM 650 C CA . ALA A 1 87 ? 8.808 4.958 -7.287 1.00 93.06 87 ALA A CA 1
ATOM 651 C C . ALA A 1 87 ? 8.583 3.658 -8.072 1.00 93.06 87 ALA A C 1
ATOM 653 O O . ALA A 1 87 ? 9.046 3.547 -9.205 1.00 93.06 87 ALA A O 1
ATOM 654 N N . ILE A 1 88 ? 7.805 2.715 -7.528 1.00 93.44 88 ILE A N 1
ATOM 655 C CA . ILE A 1 88 ? 7.456 1.465 -8.224 1.00 93.44 88 ILE A CA 1
ATOM 656 C C . ILE A 1 88 ? 6.724 1.755 -9.538 1.00 93.44 88 ILE A C 1
ATOM 658 O O . ILE A 1 88 ? 7.065 1.179 -10.570 1.00 93.44 88 ILE A O 1
ATOM 662 N N . GLY A 1 89 ? 5.764 2.684 -9.528 1.00 92.88 89 GLY A N 1
ATOM 663 C CA . GLY A 1 89 ? 5.073 3.110 -10.743 1.00 92.88 89 GLY A CA 1
ATOM 664 C C . GLY A 1 89 ? 6.030 3.676 -11.797 1.00 92.88 89 GLY A C 1
ATOM 665 O O . GLY A 1 89 ? 5.956 3.305 -12.967 1.00 92.88 89 GLY A O 1
ATOM 666 N N . GLU A 1 90 ? 6.970 4.534 -11.398 1.00 91.06 90 GLU A N 1
ATOM 667 C CA . GLU A 1 90 ? 7.987 5.076 -12.302 1.00 91.06 90 GLU A CA 1
ATOM 668 C C . GLU A 1 90 ? 8.910 3.996 -12.872 1.00 91.06 90 GLU A C 1
ATOM 670 O O . GLU A 1 90 ? 9.234 4.051 -14.058 1.00 91.06 90 GLU A O 1
ATOM 675 N N . TYR A 1 91 ? 9.312 3.008 -12.070 1.00 91.38 91 TYR A N 1
ATOM 676 C CA . TYR A 1 91 ? 10.084 1.859 -12.550 1.00 91.38 91 TYR A CA 1
ATOM 677 C C . TYR A 1 91 ? 9.293 1.033 -13.564 1.00 91.38 91 TYR A C 1
ATOM 679 O O . TYR A 1 91 ? 9.794 0.757 -14.653 1.00 91.38 91 TYR A O 1
ATOM 687 N N . ALA A 1 92 ? 8.025 0.739 -13.273 1.00 90.62 92 ALA A N 1
ATOM 688 C CA . ALA A 1 92 ? 7.146 0.038 -14.201 1.00 90.62 92 ALA A CA 1
ATOM 689 C C . ALA A 1 92 ? 6.980 0.793 -15.535 1.00 90.62 92 ALA A C 1
ATOM 691 O O . ALA A 1 92 ? 6.932 0.165 -16.597 1.00 90.62 92 ALA A O 1
ATOM 692 N N . ALA A 1 93 ? 6.947 2.132 -15.492 1.00 90.00 93 ALA A N 1
ATOM 693 C CA . ALA A 1 93 ? 6.931 2.989 -16.678 1.00 90.00 93 ALA A CA 1
ATOM 694 C C . ALA A 1 93 ? 8.230 2.876 -17.489 1.00 90.00 93 ALA A C 1
ATOM 696 O O . ALA A 1 93 ? 8.201 2.735 -18.711 1.00 90.00 93 ALA A O 1
ATOM 697 N N . ARG A 1 94 ? 9.377 2.975 -16.803 1.00 87.81 94 ARG A N 1
ATOM 698 C CA . ARG A 1 94 ? 10.717 2.996 -17.411 1.00 87.81 94 ARG A CA 1
ATOM 699 C C . ARG A 1 94 ? 11.060 1.672 -18.079 1.00 87.81 94 ARG A C 1
ATOM 701 O O . ARG A 1 94 ? 11.615 1.683 -19.173 1.00 87.81 94 ARG A O 1
ATOM 708 N N . ASP A 1 95 ? 10.667 0.568 -17.457 1.00 86.25 95 ASP A N 1
ATOM 709 C CA . ASP A 1 95 ? 10.934 -0.784 -17.947 1.00 86.25 95 ASP A CA 1
ATOM 710 C C . ASP A 1 95 ? 9.898 -1.253 -18.986 1.00 86.25 95 ASP A C 1
ATOM 712 O O . ASP A 1 95 ? 9.955 -2.390 -19.453 1.00 86.25 95 ASP A O 1
ATOM 716 N N . GLY A 1 96 ? 8.924 -0.402 -19.344 1.00 84.94 96 GLY A N 1
ATOM 717 C CA . GLY A 1 96 ? 7.874 -0.726 -20.313 1.00 84.94 96 GLY A CA 1
ATOM 718 C C . GLY A 1 96 ? 6.922 -1.835 -19.850 1.00 84.94 96 GLY A C 1
ATOM 719 O O . GLY A 1 96 ? 6.258 -2.460 -20.673 1.00 84.94 96 GLY A O 1
ATOM 720 N N . ARG A 1 97 ? 6.855 -2.092 -18.538 1.00 81.75 97 ARG A N 1
ATOM 721 C CA . ARG A 1 97 ? 6.029 -3.146 -17.923 1.00 81.75 97 ARG A CA 1
ATOM 722 C C . ARG A 1 97 ? 4.545 -2.821 -17.963 1.00 81.75 97 ARG A C 1
ATOM 724 O O . ARG A 1 97 ? 3.717 -3.725 -17.974 1.00 81.75 97 ARG A O 1
ATOM 731 N N . THR A 1 98 ? 4.208 -1.535 -17.945 1.00 81.38 98 THR A N 1
ATOM 732 C CA . THR A 1 98 ? 2.830 -1.070 -18.060 1.00 81.38 98 THR A CA 1
ATOM 733 C C . THR A 1 98 ? 2.771 0.319 -18.679 1.00 81.38 98 THR A C 1
ATOM 735 O O . THR A 1 98 ? 3.601 1.183 -18.394 1.00 81.38 98 THR A O 1
ATOM 738 N N . THR A 1 99 ? 1.768 0.544 -19.522 1.00 80.25 99 THR A N 1
ATOM 739 C CA . THR A 1 99 ? 1.428 1.872 -20.050 1.00 80.25 99 THR A CA 1
ATOM 740 C C . THR A 1 99 ? 0.492 2.630 -19.107 1.00 80.25 99 THR A C 1
ATOM 742 O O . THR A 1 99 ? 0.432 3.855 -19.145 1.00 80.25 99 THR A O 1
ATOM 745 N N . GLU A 1 100 ? -0.176 1.914 -18.200 1.00 86.69 100 GLU A N 1
ATOM 746 C CA . GLU A 1 100 ? -1.246 2.416 -17.330 1.00 86.69 100 GLU A CA 1
ATOM 747 C C . GLU A 1 100 ? -0.743 2.800 -15.925 1.00 86.69 100 GLU A C 1
ATOM 749 O O . GLU A 1 100 ? -1.441 2.636 -14.925 1.00 86.69 100 GLU A O 1
ATOM 754 N N . VAL A 1 101 ? 0.483 3.322 -15.818 1.00 87.81 101 VAL A N 1
ATOM 755 C CA . VAL A 1 101 ? 1.101 3.685 -14.525 1.00 87.81 101 VAL A CA 1
ATOM 756 C C . VAL A 1 101 ? 0.274 4.724 -13.773 1.00 87.81 101 VAL A C 1
ATOM 758 O O . VAL A 1 101 ? 0.054 4.589 -12.571 1.00 87.81 101 VAL A O 1
ATOM 761 N N . GLY A 1 102 ? -0.198 5.754 -14.482 1.00 88.62 102 GLY A N 1
ATOM 762 C CA . GLY A 1 102 ? -1.025 6.811 -13.900 1.00 88.62 102 GLY A CA 1
ATOM 763 C C . GLY A 1 102 ? -2.284 6.242 -13.237 1.00 88.62 102 GLY A C 1
ATOM 764 O O . GLY A 1 102 ? -2.440 6.398 -12.026 1.00 88.62 102 GLY A O 1
ATOM 765 N N . PRO A 1 103 ? -3.145 5.524 -13.982 1.00 93.25 103 PRO A N 1
ATOM 766 C CA . PRO A 1 103 ? -4.327 4.870 -13.422 1.00 93.25 103 PRO A CA 1
ATOM 767 C C . PRO A 1 103 ? -4.032 3.882 -12.288 1.00 93.25 103 PRO A C 1
ATOM 769 O O . PRO A 1 103 ? -4.786 3.847 -11.319 1.00 93.25 103 PRO A O 1
ATOM 772 N N . LEU A 1 104 ? -2.940 3.115 -12.365 1.00 92.94 104 LEU A N 1
ATOM 773 C CA . LEU A 1 104 ? -2.547 2.179 -11.304 1.00 92.94 104 LEU A CA 1
ATOM 774 C C . LEU A 1 104 ? -2.215 2.902 -9.994 1.00 92.94 104 LEU A C 1
ATOM 776 O O . LEU A 1 104 ? -2.780 2.590 -8.946 1.00 92.94 104 LEU A O 1
ATOM 780 N N . VAL A 1 105 ? -1.332 3.899 -10.058 1.00 94.56 105 VAL A N 1
ATOM 781 C CA . VAL A 1 105 ? -0.890 4.664 -8.886 1.00 94.56 105 VAL A CA 1
ATOM 782 C C . VAL A 1 105 ? -2.038 5.500 -8.313 1.00 94.56 105 VAL A C 1
ATOM 784 O O . VAL A 1 105 ? -2.242 5.530 -7.100 1.00 94.56 105 VAL A O 1
ATOM 787 N N . THR A 1 106 ? -2.828 6.158 -9.165 1.00 94.88 106 THR A N 1
ATOM 788 C CA . THR A 1 106 ? -4.004 6.922 -8.725 1.00 94.88 106 THR A CA 1
ATOM 789 C C . THR A 1 106 ? -5.080 6.014 -8.133 1.00 94.88 106 THR A C 1
ATOM 791 O O . THR A 1 106 ? -5.659 6.367 -7.109 1.00 94.88 106 THR A O 1
ATOM 794 N N . GLY A 1 107 ? -5.328 4.844 -8.727 1.00 94.75 107 GLY A N 1
ATOM 795 C CA . GLY A 1 107 ? -6.281 3.862 -8.209 1.00 94.75 107 GLY A CA 1
ATOM 796 C C . GLY A 1 107 ? -5.898 3.354 -6.821 1.00 94.75 107 GLY A C 1
ATOM 797 O O . GLY A 1 107 ? -6.759 3.255 -5.952 1.00 94.75 107 GLY A O 1
ATOM 798 N N . PHE A 1 108 ? -4.605 3.125 -6.581 1.00 96.06 108 PHE A N 1
ATOM 799 C CA . PHE A 1 108 ? -4.099 2.782 -5.255 1.00 96.06 108 PHE A CA 1
ATOM 800 C C . PHE A 1 108 ? -4.353 3.881 -4.224 1.00 96.06 108 PHE A C 1
ATOM 802 O O . PHE A 1 108 ? -4.901 3.609 -3.157 1.00 96.06 108 PHE A O 1
ATOM 809 N N . PHE A 1 109 ? -3.994 5.130 -4.537 1.00 95.31 109 PHE A N 1
ATOM 810 C CA . PHE A 1 109 ? -4.214 6.225 -3.591 1.00 95.31 109 PHE A CA 1
ATOM 811 C C . PHE A 1 109 ? -5.689 6.489 -3.336 1.00 95.31 109 PHE A C 1
ATOM 813 O O . PHE A 1 109 ? -6.036 6.834 -2.214 1.00 95.31 109 PHE A O 1
ATOM 820 N N . LYS A 1 110 ? -6.544 6.270 -4.337 1.00 96.06 110 LYS A N 1
ATOM 821 C CA . LYS A 1 110 ? -7.988 6.338 -4.156 1.00 96.06 110 LYS A CA 1
ATOM 822 C C . LYS A 1 110 ? -8.482 5.271 -3.174 1.00 96.06 110 LYS A C 1
ATOM 824 O O . LYS A 1 110 ? -9.163 5.623 -2.225 1.00 96.06 110 LYS A O 1
ATOM 829 N N . ALA A 1 111 ? -8.079 4.009 -3.336 1.00 96.12 111 ALA A N 1
ATOM 830 C CA . ALA A 1 111 ? -8.464 2.943 -2.405 1.00 96.12 111 ALA A CA 1
ATOM 831 C C . ALA A 1 111 ? -7.980 3.216 -0.966 1.00 96.12 111 ALA A C 1
ATOM 833 O O . ALA A 1 111 ? -8.706 2.983 -0.001 1.00 96.12 111 ALA A O 1
ATOM 834 N N . LEU A 1 112 ? -6.763 3.752 -0.814 1.00 94.62 112 LEU A N 1
ATOM 835 C CA . LEU A 1 112 ? -6.221 4.135 0.492 1.00 94.62 112 LEU A CA 1
ATOM 836 C C . LEU A 1 112 ? -6.975 5.326 1.110 1.00 94.62 112 LEU A C 1
ATOM 838 O O . LEU A 1 112 ? -7.199 5.358 2.319 1.00 94.62 112 LEU A O 1
ATOM 842 N N . GLU A 1 113 ? -7.355 6.305 0.289 1.00 95.00 113 GLU A N 1
ATOM 843 C CA . GLU A 1 113 ? -8.149 7.459 0.710 1.00 95.00 113 GLU A CA 1
ATOM 844 C C . GLU A 1 113 ? -9.564 7.045 1.124 1.00 95.00 113 GLU A C 1
ATOM 846 O O . GLU A 1 113 ? -10.015 7.465 2.185 1.00 95.00 113 GLU A O 1
ATOM 851 N N . ASP A 1 114 ? -10.226 6.183 0.349 1.00 95.25 114 ASP A N 1
ATOM 852 C CA . ASP A 1 114 ? -11.554 5.647 0.668 1.00 95.25 114 ASP A CA 1
ATOM 853 C C . ASP A 1 114 ? -11.531 4.928 2.035 1.00 95.25 114 ASP A C 1
ATOM 855 O O . ASP A 1 114 ? -12.423 5.123 2.866 1.00 95.25 114 ASP A O 1
ATOM 859 N N . TYR A 1 115 ? -10.460 4.176 2.322 1.00 94.75 115 TYR A N 1
ATOM 860 C CA . TYR A 1 115 ? -10.238 3.560 3.631 1.00 94.75 115 TYR A CA 1
ATOM 861 C C . TYR A 1 115 ? -10.050 4.592 4.765 1.00 94.75 115 TYR A C 1
ATOM 863 O O . TYR A 1 115 ? -10.763 4.515 5.767 1.00 94.75 115 TYR A O 1
ATOM 871 N N . ASP A 1 116 ? -9.159 5.592 4.639 1.00 93.75 116 ASP A N 1
ATOM 872 C CA . ASP A 1 116 ? -8.995 6.620 5.695 1.00 93.75 116 ASP A CA 1
ATOM 873 C C . ASP A 1 116 ? -10.258 7.471 5.879 1.00 93.75 116 ASP A C 1
ATOM 875 O O . ASP A 1 116 ? -10.574 7.845 7.009 1.00 93.75 116 ASP A O 1
ATOM 879 N N . GLN A 1 117 ? -11.002 7.757 4.807 1.00 94.50 117 GLN A N 1
ATOM 880 C CA . GLN A 1 117 ? -12.266 8.491 4.878 1.00 94.50 117 GLN A CA 1
ATOM 881 C C . GLN A 1 117 ? -13.318 7.718 5.673 1.00 94.50 117 GLN A C 1
ATOM 883 O O . GLN A 1 117 ? -13.999 8.308 6.515 1.00 94.50 117 GLN A O 1
ATOM 888 N N . LEU A 1 118 ? -13.421 6.405 5.461 1.00 94.94 118 LEU A N 1
ATOM 889 C CA . LEU A 1 118 ? -14.300 5.534 6.235 1.00 94.94 118 LEU A CA 1
ATOM 890 C C . LEU A 1 118 ? -13.929 5.548 7.727 1.00 94.94 118 LEU A C 1
ATOM 892 O O . LEU A 1 118 ? -14.808 5.719 8.576 1.00 94.94 118 LEU A O 1
ATOM 896 N N . LEU A 1 119 ? -12.636 5.462 8.056 1.00 93.44 119 LEU A N 1
ATOM 897 C CA . LEU A 1 119 ? -12.174 5.570 9.443 1.00 93.44 119 LEU A CA 1
ATOM 898 C C . LEU A 1 119 ? -12.446 6.966 10.027 1.00 93.44 119 LEU A C 1
ATOM 900 O O . LEU A 1 119 ? -12.878 7.104 11.169 1.00 93.44 119 LEU A O 1
ATOM 904 N N . LEU A 1 120 ? -12.213 8.030 9.259 1.00 94.12 120 LEU A N 1
ATOM 905 C CA . LEU A 1 120 ? -12.467 9.401 9.695 1.00 94.12 120 LEU A CA 1
ATOM 906 C C . LEU A 1 120 ? -13.954 9.636 9.987 1.00 94.12 120 LEU A C 1
ATOM 908 O O . LEU A 1 120 ? -14.272 10.288 10.982 1.00 94.12 120 LEU A O 1
ATOM 912 N N . ALA A 1 121 ? -14.849 9.117 9.145 1.00 94.00 121 ALA A N 1
ATOM 913 C CA . ALA A 1 121 ? -16.291 9.225 9.336 1.00 94.00 121 ALA A CA 1
ATOM 914 C C . ALA A 1 121 ? -16.726 8.539 10.638 1.00 94.00 121 ALA A C 1
ATOM 916 O O . ALA A 1 121 ? -17.361 9.175 11.478 1.00 94.00 121 ALA A O 1
ATOM 917 N N . ALA A 1 122 ? -16.288 7.295 10.858 1.00 93.00 122 ALA A N 1
ATOM 918 C CA . ALA A 1 122 ? -16.568 6.558 12.089 1.00 93.00 122 ALA A CA 1
ATOM 919 C C . ALA A 1 122 ? -16.034 7.286 13.337 1.00 93.00 122 ALA A C 1
ATOM 921 O O . ALA A 1 122 ? -16.748 7.440 14.330 1.00 93.00 122 ALA A O 1
ATOM 922 N N . LEU A 1 123 ? -14.810 7.824 13.263 1.00 92.44 123 LEU A N 1
ATOM 923 C CA . LEU A 1 123 ? -14.199 8.582 14.357 1.00 92.44 123 LEU A CA 1
ATOM 924 C C . LEU A 1 123 ? -14.965 9.877 14.671 1.00 92.44 123 LEU A C 1
ATOM 926 O O . LEU A 1 123 ? -15.173 10.206 15.839 1.00 92.44 123 LEU A O 1
ATOM 930 N N . ARG A 1 124 ? -15.386 10.620 13.641 1.00 93.88 124 ARG A N 1
ATOM 931 C CA . ARG A 1 124 ? -16.131 11.879 13.796 1.00 93.88 124 ARG A CA 1
ATOM 932 C C . ARG A 1 124 ? -17.513 11.639 14.392 1.00 93.88 124 ARG A C 1
ATOM 934 O O . ARG A 1 124 ? -17.929 12.369 15.291 1.00 93.88 124 ARG A O 1
ATOM 941 N N . ASP A 1 125 ? -18.196 10.616 13.897 1.00 92.88 125 ASP A N 1
ATOM 942 C CA . ASP A 1 125 ? -19.574 10.315 14.265 1.00 92.88 125 ASP A CA 1
ATOM 943 C C . ASP A 1 125 ? -19.641 9.475 15.561 1.00 92.88 125 ASP A C 1
ATOM 945 O O . ASP A 1 125 ? -20.725 9.255 16.099 1.00 92.88 125 ASP A O 1
ATOM 949 N N . LYS A 1 126 ? -18.482 9.055 16.103 1.00 90.94 126 LYS A N 1
ATOM 950 C CA . LYS A 1 126 ? -18.324 8.215 17.308 1.00 90.94 126 LYS A CA 1
ATOM 951 C C . LYS A 1 126 ? -19.113 6.909 17.221 1.00 90.94 126 LYS A C 1
ATOM 953 O O . LYS A 1 126 ? -19.657 6.428 18.215 1.00 90.94 126 LYS A O 1
ATOM 958 N N . THR A 1 127 ? -19.185 6.355 16.019 1.00 88.56 127 THR A N 1
ATOM 959 C CA . THR A 1 127 ? -19.873 5.098 15.736 1.00 88.56 127 THR A CA 1
ATOM 960 C C . THR A 1 127 ? -18.854 4.026 15.369 1.00 88.56 127 THR A C 1
ATOM 962 O O . THR A 1 127 ? -17.779 4.350 14.858 1.00 88.56 127 THR A O 1
ATOM 965 N N . PRO A 1 128 ? -19.150 2.747 15.652 1.00 86.38 128 PRO A N 1
ATOM 966 C CA . PRO A 1 128 ? -18.317 1.665 15.158 1.00 86.38 128 PRO A CA 1
ATOM 967 C C . PRO A 1 128 ? -18.342 1.654 13.628 1.00 86.38 128 PRO A C 1
ATOM 969 O O . PRO A 1 128 ? -19.356 1.972 13.002 1.00 86.38 128 PRO A O 1
ATOM 972 N N . VAL A 1 129 ? -17.219 1.268 13.032 1.00 89.69 129 VAL A N 1
ATOM 973 C CA . VAL A 1 129 ? -17.130 1.075 11.587 1.00 89.69 129 VAL A CA 1
ATOM 974 C C . VAL A 1 129 ? -18.038 -0.087 11.179 1.00 89.69 129 VAL A C 1
ATOM 976 O O . VAL A 1 129 ? -18.024 -1.152 11.794 1.00 89.69 129 VAL A O 1
ATOM 979 N N . GLU A 1 130 ? -18.812 0.105 10.116 1.00 90.75 130 GLU A N 1
ATOM 980 C CA . GLU A 1 130 ? -19.623 -0.957 9.524 1.00 90.75 130 GLU A CA 1
ATOM 981 C C . GLU A 1 130 ? -18.718 -2.036 8.910 1.00 90.75 130 GLU A C 1
ATOM 983 O O . GLU A 1 130 ? -17.935 -1.750 8.001 1.00 90.75 130 GLU A O 1
ATOM 988 N N . ALA A 1 131 ? -18.824 -3.271 9.413 1.00 90.81 131 ALA A N 1
ATOM 989 C CA . ALA A 1 131 ? -17.928 -4.373 9.056 1.00 90.81 131 ALA A CA 1
ATOM 990 C C . ALA A 1 131 ? -17.913 -4.663 7.546 1.00 90.81 131 ALA A C 1
ATOM 992 O O . ALA A 1 131 ? -16.842 -4.824 6.967 1.00 90.81 131 ALA A O 1
ATOM 993 N N . ASP A 1 132 ? -19.076 -4.633 6.891 1.00 92.88 132 ASP A N 1
ATOM 994 C CA . ASP A 1 132 ? -19.185 -4.892 5.451 1.00 92.88 132 ASP A CA 1
ATOM 995 C C . ASP A 1 132 ? -18.436 -3.839 4.618 1.00 92.88 132 ASP A C 1
ATOM 997 O O . ASP A 1 132 ? -17.763 -4.163 3.638 1.00 92.88 132 ASP A O 1
ATOM 1001 N N . LYS A 1 133 ? -18.498 -2.564 5.030 1.00 92.94 133 LYS A N 1
ATOM 1002 C CA . LYS A 1 133 ? -17.775 -1.473 4.360 1.00 92.94 133 LYS A CA 1
ATOM 1003 C C . LYS A 1 133 ? -16.276 -1.535 4.633 1.00 92.94 133 LYS A C 1
ATOM 1005 O O . LYS A 1 133 ? -15.488 -1.282 3.726 1.00 92.94 133 LYS A O 1
ATOM 1010 N N . LEU A 1 134 ? -15.887 -1.880 5.861 1.00 93.00 134 LEU A N 1
ATOM 1011 C CA . LEU A 1 134 ? -14.488 -2.093 6.227 1.00 93.00 134 LEU A CA 1
ATOM 1012 C C . LEU A 1 134 ? -13.860 -3.190 5.363 1.00 93.00 134 LEU A C 1
ATOM 1014 O O . LEU A 1 134 ? -12.782 -3.001 4.803 1.00 93.00 134 LEU A O 1
ATOM 1018 N N . ASP A 1 135 ? -14.567 -4.306 5.218 1.00 93.00 135 ASP A N 1
ATOM 1019 C CA . ASP A 1 135 ? -14.114 -5.457 4.445 1.00 93.00 135 ASP A CA 1
ATOM 1020 C C . ASP A 1 135 ? -14.017 -5.141 2.957 1.00 93.00 135 ASP A C 1
ATOM 1022 O O . ASP A 1 135 ? -13.014 -5.488 2.329 1.00 93.00 135 ASP A O 1
ATOM 1026 N N . ALA A 1 136 ? -14.995 -4.413 2.413 1.00 94.88 136 ALA A N 1
ATOM 1027 C CA . ALA A 1 136 ? -14.952 -3.930 1.039 1.00 94.88 136 ALA A CA 1
ATOM 1028 C C . ALA A 1 136 ? -13.725 -3.033 0.794 1.00 94.88 136 ALA A C 1
ATOM 1030 O O . ALA A 1 136 ? -12.900 -3.362 -0.060 1.00 94.88 136 ALA A O 1
ATOM 1031 N N . CYS A 1 137 ? -13.529 -1.977 1.594 1.00 94.12 137 CYS A N 1
ATOM 1032 C CA . CYS A 1 137 ? -12.394 -1.060 1.435 1.00 94.12 137 CYS A CA 1
ATOM 1033 C C . CYS A 1 137 ? -11.038 -1.771 1.556 1.00 94.12 137 CYS A C 1
ATOM 1035 O O . CYS A 1 137 ? -10.115 -1.490 0.792 1.00 94.12 137 CYS A O 1
ATOM 1037 N N . ILE A 1 138 ? -10.904 -2.713 2.492 1.00 94.06 138 ILE A N 1
ATOM 1038 C CA . ILE A 1 138 ? -9.665 -3.479 2.662 1.00 94.06 138 ILE A CA 1
ATOM 1039 C C . ILE A 1 138 ? -9.436 -4.427 1.484 1.00 94.06 138 ILE A C 1
ATOM 1041 O O . ILE A 1 138 ? -8.304 -4.548 1.014 1.00 94.06 138 ILE A O 1
ATOM 1045 N N . SER A 1 139 ? -10.487 -5.073 0.976 1.00 95.00 139 SER A N 1
ATOM 1046 C CA . SER A 1 139 ? -10.387 -5.929 -0.210 1.00 95.00 139 SER A CA 1
ATOM 1047 C C . SER A 1 139 ? -9.975 -5.139 -1.458 1.00 95.00 139 SER A C 1
ATOM 1049 O O . SER A 1 139 ? -9.093 -5.580 -2.198 1.00 95.00 139 SER A O 1
ATOM 1051 N N . ASP A 1 140 ? -10.519 -3.933 -1.635 1.00 95.50 140 ASP A N 1
ATOM 1052 C CA . ASP A 1 140 ? -10.154 -3.023 -2.720 1.00 95.50 140 ASP A CA 1
ATOM 1053 C C . ASP A 1 140 ? -8.696 -2.568 -2.599 1.00 95.50 140 ASP A C 1
ATOM 1055 O O . ASP A 1 140 ? -7.966 -2.511 -3.594 1.00 95.50 140 ASP A O 1
ATOM 1059 N N . LEU A 1 141 ? -8.237 -2.304 -1.373 1.00 95.25 141 LEU A N 1
ATOM 1060 C CA . LEU A 1 141 ? -6.856 -1.921 -1.107 1.00 95.25 141 LEU A CA 1
ATOM 1061 C C . LEU A 1 141 ? -5.879 -3.076 -1.381 1.00 95.25 141 LEU A C 1
ATOM 1063 O O . LEU A 1 141 ? -4.857 -2.853 -2.032 1.00 95.25 141 LEU A O 1
ATOM 1067 N N . TYR A 1 142 ? -6.203 -4.314 -0.985 1.00 96.19 142 TYR A N 1
ATOM 1068 C CA . TYR A 1 142 ? -5.423 -5.499 -1.371 1.00 96.19 142 TYR A CA 1
ATOM 1069 C C . TYR A 1 142 ? -5.363 -5.666 -2.891 1.00 96.19 142 TYR A C 1
ATOM 1071 O O . TYR A 1 142 ? -4.279 -5.847 -3.445 1.00 96.19 142 TYR A O 1
ATOM 1079 N N . ALA A 1 143 ? -6.496 -5.527 -3.583 1.00 96.38 143 ALA A N 1
ATOM 1080 C CA . ALA A 1 143 ? -6.536 -5.610 -5.039 1.00 96.38 143 ALA A CA 1
ATOM 1081 C C . ALA A 1 143 ? -5.681 -4.516 -5.705 1.00 96.38 143 ALA A C 1
ATOM 1083 O O . ALA A 1 143 ? -5.059 -4.756 -6.743 1.00 96.38 143 ALA A O 1
ATOM 1084 N N . ALA A 1 144 ? -5.623 -3.313 -5.127 1.00 95.38 144 ALA A N 1
ATOM 1085 C CA . ALA A 1 144 ? -4.764 -2.239 -5.612 1.00 95.38 144 ALA A CA 1
ATOM 1086 C C . ALA A 1 144 ? -3.270 -2.531 -5.385 1.00 95.38 144 ALA A C 1
ATOM 1088 O O . ALA A 1 144 ? -2.467 -2.308 -6.295 1.00 95.38 144 ALA A O 1
ATOM 1089 N N . PHE A 1 145 ? -2.899 -3.074 -4.220 1.00 94.88 145 PHE A N 1
ATOM 1090 C CA . PHE A 1 145 ? -1.539 -3.556 -3.963 1.00 94.88 145 PHE A CA 1
ATOM 1091 C C . PHE A 1 145 ? -1.131 -4.636 -4.967 1.00 94.88 145 PHE A C 1
ATOM 1093 O O . PHE A 1 145 ? -0.060 -4.540 -5.560 1.00 94.88 145 PHE A O 1
ATOM 1100 N N . ASP A 1 146 ? -1.988 -5.628 -5.205 1.00 94.69 146 ASP A N 1
ATOM 1101 C CA . ASP A 1 146 ? -1.683 -6.757 -6.088 1.00 94.69 146 ASP A CA 1
ATOM 1102 C C . ASP A 1 146 ? -1.471 -6.303 -7.537 1.00 94.69 146 ASP A C 1
ATOM 1104 O O . ASP A 1 146 ? -0.527 -6.739 -8.197 1.00 94.69 146 ASP A O 1
ATOM 1108 N N . LYS A 1 147 ? -2.284 -5.353 -8.016 1.00 94.38 147 LYS A N 1
ATOM 1109 C CA . LYS A 1 147 ? -2.103 -4.734 -9.339 1.00 94.38 147 LYS A CA 1
ATOM 1110 C C . LYS A 1 147 ? -0.761 -4.013 -9.471 1.00 94.38 147 LYS A C 1
ATOM 1112 O O . LYS A 1 147 ? -0.154 -4.064 -10.537 1.00 94.38 147 LYS A O 1
ATOM 1117 N N . LEU A 1 148 ? -0.297 -3.340 -8.417 1.00 92.75 148 LEU A N 1
ATOM 1118 C CA . LEU A 1 148 ? 1.006 -2.670 -8.411 1.00 92.75 148 LEU A CA 1
ATOM 1119 C C . LEU A 1 148 ? 2.158 -3.671 -8.328 1.00 92.75 148 LEU A C 1
ATOM 1121 O O . LEU A 1 148 ? 3.103 -3.575 -9.107 1.00 92.75 148 LEU A O 1
ATOM 1125 N N . ILE A 1 149 ? 2.069 -4.659 -7.440 1.00 93.69 149 ILE A N 1
ATOM 1126 C CA . ILE A 1 149 ? 3.093 -5.697 -7.270 1.00 93.69 149 ILE A CA 1
ATOM 1127 C C . ILE A 1 149 ? 3.254 -6.522 -8.553 1.00 93.69 149 ILE A C 1
ATOM 1129 O O . ILE A 1 149 ? 4.375 -6.859 -8.918 1.00 93.69 149 ILE A O 1
ATOM 1133 N N . ALA A 1 150 ? 2.175 -6.755 -9.305 1.00 93.44 150 ALA A N 1
ATOM 1134 C CA . ALA A 1 150 ? 2.230 -7.429 -10.603 1.00 93.44 150 ALA A CA 1
ATOM 1135 C C . ALA A 1 150 ? 3.110 -6.713 -11.649 1.00 93.44 150 ALA A C 1
ATOM 1137 O O . ALA A 1 150 ? 3.514 -7.326 -12.636 1.00 93.44 150 ALA A O 1
ATOM 1138 N N . THR A 1 151 ? 3.431 -5.430 -11.452 1.00 93.00 151 THR A N 1
ATOM 1139 C CA . THR A 1 151 ? 4.338 -4.689 -12.345 1.00 93.00 151 THR A CA 1
ATOM 1140 C C . THR A 1 151 ? 5.821 -4.922 -12.036 1.00 93.00 151 THR A C 1
ATOM 1142 O O . THR A 1 151 ? 6.677 -4.651 -12.885 1.00 93.00 151 THR A O 1
ATOM 1145 N N . VAL A 1 152 ? 6.137 -5.465 -10.855 1.00 93.06 152 VAL A N 1
ATOM 1146 C CA . VAL A 1 152 ? 7.500 -5.667 -10.344 1.00 93.06 152 VAL A CA 1
ATOM 1147 C C . VAL A 1 152 ? 8.143 -6.915 -10.972 1.00 93.06 152 VAL A C 1
ATOM 1149 O O . VAL A 1 152 ? 7.461 -7.903 -11.242 1.00 93.06 152 VAL A O 1
ATOM 1152 N N . PRO A 1 153 ? 9.454 -6.904 -11.291 1.00 92.75 153 PRO A N 1
ATOM 1153 C CA . PRO A 1 153 ? 10.166 -8.089 -11.775 1.00 92.75 153 PRO A CA 1
ATOM 1154 C C . PRO A 1 153 ? 10.084 -9.260 -10.795 1.00 92.75 153 PRO A C 1
ATOM 1156 O O . PRO A 1 153 ? 10.241 -9.066 -9.593 1.00 92.75 153 PRO A O 1
ATOM 1159 N N . ALA A 1 154 ? 9.885 -10.478 -11.308 1.00 92.25 154 ALA A N 1
ATOM 1160 C CA . ALA A 1 154 ? 9.761 -11.670 -10.467 1.00 92.25 154 ALA A CA 1
ATOM 1161 C C . ALA A 1 154 ? 11.020 -11.930 -9.622 1.00 92.25 154 ALA A C 1
ATOM 1163 O O . ALA A 1 154 ? 10.915 -12.318 -8.463 1.00 92.25 154 ALA A O 1
ATOM 1164 N N . ASP A 1 155 ? 12.204 -11.656 -10.172 1.00 91.50 155 ASP A N 1
ATOM 1165 C CA . ASP A 1 155 ? 13.480 -11.807 -9.474 1.00 91.50 155 ASP A CA 1
ATOM 1166 C C . ASP A 1 155 ? 13.632 -10.798 -8.321 1.00 91.50 155 ASP A C 1
ATOM 1168 O O . ASP A 1 155 ? 14.114 -11.150 -7.244 1.00 91.50 155 ASP A O 1
ATOM 1172 N N . VAL A 1 156 ? 13.182 -9.554 -8.519 1.00 92.44 156 VAL A N 1
ATOM 1173 C CA . VAL A 1 156 ? 13.172 -8.512 -7.478 1.00 92.44 156 VAL A CA 1
ATOM 1174 C C . VAL A 1 156 ? 12.152 -8.852 -6.396 1.00 92.44 156 VAL A C 1
ATOM 1176 O O . VAL A 1 156 ? 12.439 -8.699 -5.211 1.00 92.44 156 VAL A O 1
ATOM 1179 N N . LEU A 1 157 ? 10.977 -9.344 -6.791 1.00 92.75 157 LEU A N 1
ATOM 1180 C CA . LEU A 1 157 ? 9.915 -9.746 -5.873 1.00 92.75 157 LEU A CA 1
ATOM 1181 C C . LEU A 1 157 ? 10.378 -10.892 -4.963 1.00 92.75 157 LEU A C 1
ATOM 1183 O O . LEU A 1 157 ? 10.184 -10.817 -3.753 1.00 92.75 157 LEU A O 1
ATOM 1187 N N . GLU A 1 158 ? 11.062 -11.903 -5.507 1.00 92.75 158 GLU A N 1
ATOM 1188 C CA . GLU A 1 158 ? 11.610 -13.006 -4.707 1.00 92.75 158 GLU A CA 1
ATOM 1189 C C . GLU A 1 158 ? 12.649 -12.515 -3.684 1.00 92.75 158 GLU A C 1
ATOM 1191 O O . GLU A 1 158 ? 12.631 -12.929 -2.523 1.00 92.75 158 GLU A O 1
ATOM 1196 N N . ARG A 1 159 ? 13.544 -11.600 -4.086 1.00 91.56 159 ARG A N 1
ATOM 1197 C CA . ARG A 1 159 ? 14.517 -10.987 -3.166 1.00 91.56 159 ARG A CA 1
ATOM 1198 C C . ARG A 1 159 ? 13.822 -10.171 -2.079 1.00 91.56 159 ARG A C 1
ATOM 1200 O O . ARG A 1 159 ? 14.167 -10.302 -0.908 1.00 91.56 159 ARG A O 1
ATOM 1207 N N . ALA A 1 160 ? 12.822 -9.377 -2.449 1.00 91.88 160 ALA A N 1
ATOM 1208 C CA . ALA A 1 160 ? 12.076 -8.551 -1.511 1.00 91.88 160 ALA A CA 1
ATOM 1209 C C . ALA A 1 160 ? 11.285 -9.385 -0.493 1.00 91.88 160 ALA A C 1
ATOM 1211 O O . ALA A 1 160 ? 11.230 -9.013 0.677 1.00 91.88 160 ALA A O 1
ATOM 1212 N N . GLN A 1 161 ? 10.739 -10.533 -0.905 1.00 91.75 161 GLN A N 1
ATOM 1213 C CA . GLN A 1 161 ? 10.051 -11.448 0.004 1.00 91.75 161 GLN A CA 1
ATOM 1214 C C . GLN A 1 161 ? 11.001 -11.998 1.076 1.00 91.75 161 GLN A C 1
ATOM 1216 O O . GLN A 1 161 ? 10.657 -12.000 2.253 1.00 91.75 161 GLN A O 1
ATOM 1221 N N . LYS A 1 162 ? 12.231 -12.374 0.701 1.00 92.75 162 LYS A N 1
ATOM 1222 C CA . LYS A 1 162 ? 13.245 -12.833 1.669 1.00 92.75 162 LYS A CA 1
ATOM 1223 C C . LYS A 1 162 ? 13.586 -11.749 2.691 1.00 92.75 162 LYS A C 1
ATOM 1225 O O . LYS A 1 162 ? 13.728 -12.046 3.873 1.00 92.75 162 LYS A O 1
ATOM 1230 N N . VAL A 1 163 ? 13.706 -10.496 2.246 1.00 90.81 163 VAL A N 1
ATOM 1231 C CA . VAL A 1 163 ? 13.937 -9.356 3.148 1.00 90.81 163 VAL A CA 1
ATOM 1232 C C . VAL A 1 163 ? 12.761 -9.189 4.109 1.00 90.81 163 VAL A C 1
ATOM 1234 O O . VAL A 1 163 ? 12.986 -9.057 5.309 1.00 90.81 163 VAL A O 1
ATOM 1237 N N . LEU A 1 164 ? 11.524 -9.258 3.607 1.00 90.81 164 LEU A N 1
ATOM 1238 C CA . LEU A 1 164 ? 10.317 -9.164 4.428 1.00 90.81 164 LEU A CA 1
ATOM 1239 C C . LEU A 1 164 ? 10.256 -10.258 5.501 1.00 90.81 164 LEU A C 1
ATOM 1241 O O . LEU A 1 164 ? 9.950 -9.975 6.657 1.00 90.81 164 LEU A O 1
ATOM 1245 N N . ASP A 1 165 ? 10.566 -11.502 5.144 1.00 89.94 165 ASP A N 1
ATOM 1246 C CA . ASP A 1 165 ? 10.528 -12.617 6.092 1.00 89.94 165 ASP A CA 1
ATOM 1247 C C . ASP A 1 165 ? 11.526 -12.392 7.243 1.00 89.94 165 ASP A C 1
ATOM 1249 O O . ASP A 1 165 ? 11.205 -12.613 8.414 1.00 89.94 165 ASP A O 1
ATOM 1253 N N . VAL A 1 166 ? 12.721 -11.872 6.933 1.00 91.25 166 VAL A N 1
ATOM 1254 C CA . VAL A 1 166 ? 13.741 -11.522 7.934 1.00 91.25 166 VAL A CA 1
ATOM 1255 C C . VAL A 1 166 ? 13.300 -10.343 8.805 1.00 91.25 166 VAL A C 1
ATOM 1257 O O . VAL A 1 166 ? 13.476 -10.391 10.026 1.00 91.25 166 VAL A O 1
ATOM 1260 N N . THR A 1 167 ? 12.723 -9.286 8.226 1.00 87.25 167 THR A N 1
ATOM 1261 C CA . THR A 1 167 ? 12.276 -8.117 9.001 1.00 87.25 167 THR A CA 1
ATOM 1262 C C . THR A 1 167 ? 11.107 -8.463 9.915 1.00 87.25 167 THR A C 1
ATOM 1264 O O . THR A 1 167 ? 11.127 -8.075 11.083 1.00 87.25 167 THR A O 1
ATOM 1267 N N . MET A 1 168 ? 10.139 -9.251 9.442 1.00 84.94 168 MET A N 1
ATOM 1268 C CA . MET A 1 168 ? 9.014 -9.732 10.248 1.00 84.94 168 MET A CA 1
ATOM 1269 C C . MET A 1 168 ? 9.479 -10.672 11.365 1.00 84.94 168 MET A C 1
ATOM 1271 O O . MET A 1 168 ? 9.029 -10.533 12.503 1.00 84.94 168 MET A O 1
ATOM 1275 N N . ALA A 1 169 ? 10.432 -11.569 11.091 1.00 85.69 169 ALA A N 1
ATOM 1276 C CA . ALA A 1 169 ? 11.040 -12.405 12.125 1.00 85.69 169 ALA A CA 1
ATOM 1277 C C . ALA A 1 169 ? 11.752 -11.556 13.194 1.00 85.69 169 ALA A C 1
ATOM 1279 O O . ALA A 1 169 ? 11.546 -11.763 14.390 1.00 85.69 169 ALA A O 1
ATOM 1280 N N . LYS A 1 170 ? 12.531 -10.543 12.786 1.00 84.06 170 LYS A N 1
ATOM 1281 C CA . LYS A 1 170 ? 13.201 -9.610 13.711 1.00 84.06 170 LYS A CA 1
ATOM 1282 C C . LYS A 1 170 ? 12.189 -8.783 14.514 1.00 84.06 170 LYS A C 1
ATOM 1284 O O . LYS A 1 170 ? 12.395 -8.558 15.705 1.00 84.06 170 LYS A O 1
ATOM 1289 N N . ALA A 1 171 ? 11.089 -8.352 13.896 1.00 80.56 171 ALA A N 1
ATOM 1290 C CA . ALA A 1 171 ? 10.018 -7.617 14.566 1.00 80.56 171 ALA A CA 1
ATOM 1291 C C . ALA A 1 171 ? 9.294 -8.477 15.615 1.00 80.56 171 ALA A C 1
ATOM 1293 O O . ALA A 1 171 ? 9.029 -7.990 16.713 1.00 80.56 171 ALA A O 1
ATOM 1294 N N . ALA A 1 172 ? 9.036 -9.754 15.319 1.00 76.19 172 ALA A N 1
ATOM 1295 C CA . ALA A 1 172 ? 8.442 -10.696 16.267 1.00 76.19 172 ALA A CA 1
ATOM 1296 C C . ALA A 1 172 ? 9.351 -10.946 17.483 1.00 76.19 172 ALA A C 1
ATOM 1298 O O . ALA A 1 172 ? 8.867 -10.984 18.612 1.00 76.19 172 ALA A O 1
ATOM 1299 N N . VAL A 1 173 ? 10.670 -11.046 17.274 1.00 74.75 173 VAL A N 1
ATOM 1300 C CA . VAL A 1 173 ? 11.648 -11.171 18.370 1.00 74.75 173 VAL A CA 1
ATOM 1301 C C . VAL A 1 173 ? 11.679 -9.905 19.230 1.00 74.75 173 VAL A C 1
ATOM 1303 O O . VAL A 1 173 ? 11.599 -10.003 20.450 1.00 74.75 173 VAL A O 1
ATOM 1306 N N . ARG A 1 174 ? 11.698 -8.712 18.617 1.00 71.75 174 ARG A N 1
ATOM 1307 C CA . ARG A 1 174 ? 11.664 -7.429 19.347 1.00 71.75 174 ARG A CA 1
ATOM 1308 C C . ARG A 1 174 ? 10.402 -7.270 20.203 1.00 71.75 174 ARG A C 1
ATOM 1310 O O . ARG A 1 174 ? 10.490 -6.758 21.309 1.00 71.75 174 ARG A O 1
ATOM 1317 N N . GLN A 1 175 ? 9.251 -7.742 19.723 1.00 60.16 175 GLN A N 1
ATOM 1318 C CA . GLN A 1 175 ? 7.994 -7.724 20.486 1.00 60.16 175 GLN A CA 1
ATOM 1319 C C . GLN A 1 175 ? 7.966 -8.749 21.633 1.00 60.16 175 GLN A C 1
ATOM 1321 O O . GLN A 1 175 ? 7.209 -8.575 22.583 1.00 60.16 175 GLN A O 1
ATOM 1326 N N . ALA A 1 176 ? 8.780 -9.808 21.567 1.00 60.44 176 ALA A N 1
ATOM 1327 C CA . ALA A 1 176 ? 8.924 -10.794 22.639 1.00 60.44 176 ALA A CA 1
ATOM 1328 C C . ALA A 1 176 ? 9.956 -10.381 23.708 1.00 60.44 176 ALA A C 1
ATOM 1330 O O . ALA A 1 176 ? 9.917 -10.893 24.825 1.00 60.44 176 ALA A O 1
ATOM 1331 N N . GLU A 1 177 ? 10.871 -9.469 23.370 1.00 51.12 177 GLU A N 1
ATOM 1332 C CA . GLU A 1 177 ? 11.969 -9.015 24.231 1.00 51.12 177 GLU A CA 1
ATOM 1333 C C . GLU A 1 177 ? 11.680 -7.676 24.937 1.00 51.12 177 GLU A C 1
ATOM 1335 O O . GLU A 1 177 ? 12.551 -7.155 25.623 1.00 51.12 177 GLU A O 1
ATOM 1340 N N . GLU A 1 178 ? 10.477 -7.105 24.813 1.00 36.84 178 GLU A N 1
ATOM 1341 C CA . GLU A 1 178 ? 10.115 -5.834 25.459 1.00 36.84 178 GLU A CA 1
ATOM 1342 C C . GLU A 1 178 ? 9.574 -6.061 26.895 1.00 36.84 178 GLU A C 1
ATOM 1344 O O . GLU A 1 178 ? 8.410 -6.443 27.065 1.00 36.84 178 GLU A O 1
ATOM 1349 N N . PRO A 1 179 ? 10.363 -5.842 27.974 1.00 43.62 179 PRO A N 1
ATOM 1350 C CA . PRO A 1 179 ? 9.807 -5.651 29.307 1.00 43.62 179 PRO A CA 1
ATOM 1351 C C . PRO A 1 179 ? 9.151 -4.263 29.397 1.00 43.62 179 PRO A C 1
ATOM 1353 O O . PRO A 1 179 ? 9.594 -3.303 28.771 1.00 43.62 179 PRO A O 1
ATOM 1356 N N . ALA A 1 180 ? 8.093 -4.171 30.207 1.00 36.44 180 ALA A N 1
ATOM 1357 C CA . ALA A 1 180 ? 7.297 -2.967 30.467 1.00 36.44 180 ALA A CA 1
ATOM 1358 C C . ALA A 1 180 ? 8.139 -1.678 30.657 1.00 36.44 180 ALA A C 1
ATOM 1360 O O . ALA A 1 180 ? 9.221 -1.732 31.248 1.00 36.44 180 ALA A O 1
ATOM 1361 N N . PRO A 1 181 ? 7.646 -0.501 30.216 1.00 46.44 181 PRO A N 1
ATOM 1362 C CA . PRO A 1 181 ? 8.487 0.674 30.039 1.00 46.44 181 PRO A CA 1
ATOM 1363 C C . PRO A 1 181 ? 8.913 1.277 31.380 1.00 46.44 181 PRO A C 1
ATOM 1365 O O . PRO A 1 181 ? 8.089 1.753 32.163 1.00 46.44 181 PRO A O 1
ATOM 1368 N N . ALA A 1 182 ? 10.227 1.330 31.596 1.00 38.84 182 ALA A N 1
ATOM 1369 C CA . ALA A 1 182 ? 10.862 2.251 32.525 1.00 38.84 182 ALA A CA 1
ATOM 1370 C C . ALA A 1 182 ? 11.546 3.377 31.727 1.00 38.84 182 ALA A C 1
ATOM 1372 O O . ALA A 1 182 ? 12.422 3.122 30.910 1.00 38.84 182 ALA A O 1
ATOM 1373 N N . ALA A 1 183 ? 11.067 4.598 31.973 1.00 40.50 183 ALA A N 1
ATOM 1374 C CA . ALA A 1 183 ? 11.695 5.918 31.852 1.00 40.50 183 ALA A CA 1
ATOM 1375 C C . ALA A 1 183 ? 12.905 6.142 30.904 1.00 40.50 183 ALA A C 1
ATOM 1377 O O . ALA A 1 183 ? 13.988 5.611 31.106 1.00 40.50 183 ALA A O 1
ATOM 1378 N N . GLU A 1 184 ? 12.692 7.090 29.979 1.00 39.00 184 GLU A N 1
ATOM 1379 C CA . GLU A 1 184 ? 13.605 8.127 29.450 1.00 39.00 184 GLU A CA 1
ATOM 1380 C C . GLU A 1 184 ? 15.091 7.811 29.164 1.00 39.00 184 GLU A C 1
ATOM 1382 O O . GLU A 1 184 ? 15.896 7.572 30.059 1.00 39.00 184 GLU A O 1
ATOM 1387 N N . GLY A 1 185 ? 15.520 8.062 27.917 1.00 34.06 185 GLY A N 1
ATOM 1388 C CA . GLY A 1 185 ? 16.939 8.273 27.607 1.00 34.06 185 GLY A CA 1
ATOM 1389 C C . GLY A 1 185 ? 17.256 8.466 26.122 1.00 34.06 185 GLY A C 1
ATOM 1390 O O . GLY A 1 185 ? 17.238 7.522 25.346 1.00 34.06 185 GLY A O 1
ATOM 1391 N N . LYS A 1 186 ? 17.578 9.706 25.731 1.00 43.00 186 LYS A N 1
ATOM 1392 C CA . LYS A 1 186 ? 18.067 10.133 24.403 1.00 43.00 186 LYS A CA 1
ATOM 1393 C C . LYS A 1 186 ? 19.176 9.230 23.830 1.00 43.00 186 LYS A C 1
ATOM 1395 O O . LYS A 1 186 ? 20.212 9.076 24.467 1.00 43.00 186 LYS A O 1
ATOM 1400 N N . GLY A 1 187 ? 19.034 8.807 22.566 1.00 41.06 187 GLY A N 1
ATOM 1401 C CA . GLY A 1 187 ? 20.147 8.222 21.798 1.00 41.06 187 GLY A CA 1
ATOM 1402 C C . GLY A 1 187 ? 19.806 7.598 20.435 1.00 41.06 187 GLY A C 1
ATOM 1403 O O . GLY A 1 187 ? 20.375 6.571 20.103 1.00 41.06 187 GLY A O 1
ATOM 1404 N N . GLY A 1 188 ? 18.869 8.148 19.651 1.00 40.28 188 GLY A N 1
ATOM 1405 C CA . GLY A 1 188 ? 18.319 7.447 18.471 1.00 40.28 188 GLY A CA 1
ATOM 1406 C C . GLY A 1 188 ? 18.967 7.711 17.102 1.00 40.28 188 GLY A C 1
ATOM 1407 O O . GLY A 1 188 ? 18.630 7.027 16.147 1.00 40.28 188 GLY A O 1
ATOM 1408 N N . ALA A 1 189 ? 19.865 8.690 16.955 1.00 44.00 189 ALA A N 1
ATOM 1409 C CA . ALA A 1 189 ? 20.247 9.159 15.614 1.00 44.00 189 ALA A CA 1
ATOM 1410 C C . ALA A 1 189 ? 21.371 8.351 14.929 1.00 44.00 189 ALA A C 1
ATOM 1412 O O . ALA A 1 189 ? 21.424 8.329 13.710 1.00 44.00 189 ALA A O 1
ATOM 1413 N N . ALA A 1 190 ? 22.255 7.675 15.673 1.00 45.19 190 ALA A N 1
ATOM 1414 C CA . ALA A 1 190 ? 23.447 7.038 15.088 1.00 45.19 190 ALA A CA 1
ATOM 1415 C C . ALA A 1 190 ? 23.249 5.569 14.659 1.00 45.19 190 ALA A C 1
ATOM 1417 O O . ALA A 1 190 ? 24.001 5.069 13.826 1.00 45.19 190 ALA A O 1
ATOM 1418 N N . ALA A 1 191 ? 22.251 4.872 15.212 1.00 49.03 191 ALA A N 1
ATOM 1419 C CA . ALA A 1 191 ? 22.030 3.447 14.939 1.00 49.03 191 ALA A CA 1
ATOM 1420 C C . ALA A 1 191 ? 21.284 3.198 13.615 1.00 49.03 191 ALA A C 1
ATOM 1422 O O . ALA A 1 191 ? 21.512 2.186 12.956 1.00 49.03 191 ALA A O 1
ATOM 1423 N N . VAL A 1 192 ? 20.431 4.139 13.198 1.00 53.75 192 VAL A N 1
ATOM 1424 C CA . VAL A 1 192 ? 19.593 3.991 11.996 1.00 53.75 192 VAL A CA 1
ATOM 1425 C C . VAL A 1 192 ? 20.437 4.059 10.717 1.00 53.75 192 VAL A C 1
ATOM 1427 O O . VAL A 1 192 ? 20.200 3.297 9.782 1.00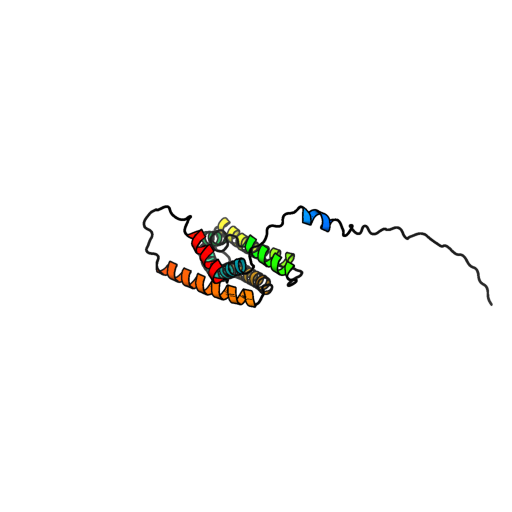 53.75 192 VAL A O 1
ATOM 1430 N N . ASP A 1 193 ? 21.481 4.893 10.705 1.00 53.38 193 ASP A N 1
ATOM 1431 C CA . ASP A 1 193 ? 22.394 5.018 9.562 1.00 53.38 193 ASP A CA 1
ATOM 1432 C C . ASP A 1 193 ? 23.296 3.781 9.389 1.00 53.38 193 ASP A C 1
ATOM 1434 O O . ASP A 1 193 ? 23.670 3.433 8.267 1.00 53.38 193 ASP A O 1
ATOM 1438 N N . GLN A 1 194 ? 23.621 3.079 10.482 1.00 53.06 194 GLN A N 1
ATOM 1439 C CA . GLN A 1 194 ? 24.396 1.835 10.438 1.00 53.06 194 GLN A CA 1
ATOM 1440 C C . GLN A 1 194 ? 23.541 0.642 9.995 1.00 53.06 194 GLN A C 1
ATOM 1442 O O . GLN A 1 194 ? 23.984 -0.127 9.144 1.00 53.06 194 GLN A O 1
ATOM 1447 N N . GLU A 1 195 ? 22.299 0.526 10.481 1.00 55.56 195 GLU A N 1
ATOM 1448 C CA . GLU A 1 195 ? 21.383 -0.538 10.038 1.00 55.56 195 GLU A CA 1
ATOM 1449 C C . GLU A 1 195 ? 21.010 -0.380 8.549 1.00 55.56 195 GLU A C 1
ATOM 1451 O O . GLU A 1 195 ? 20.958 -1.371 7.819 1.00 55.56 195 GLU A O 1
ATOM 1456 N N . ALA A 1 196 ? 20.833 0.853 8.054 1.00 58.00 196 ALA A N 1
ATOM 1457 C CA . ALA A 1 196 ? 20.610 1.105 6.628 1.00 58.00 196 ALA A CA 1
ATOM 1458 C C . ALA A 1 196 ? 21.831 0.723 5.765 1.00 58.00 196 ALA A C 1
ATOM 1460 O O . ALA A 1 196 ? 21.678 0.207 4.656 1.00 58.00 196 ALA A O 1
ATOM 1461 N N . ALA A 1 197 ? 23.048 0.928 6.279 1.00 60.12 197 ALA A N 1
ATOM 1462 C CA . ALA A 1 197 ? 24.283 0.561 5.590 1.00 60.12 197 ALA A CA 1
ATOM 1463 C C . ALA A 1 197 ? 24.524 -0.960 5.557 1.00 60.12 197 ALA A C 1
ATOM 1465 O O . ALA A 1 197 ? 25.019 -1.472 4.551 1.00 60.12 197 ALA A O 1
ATOM 1466 N N . GLU A 1 198 ? 24.149 -1.693 6.608 1.00 68.75 198 GLU A N 1
ATOM 1467 C CA . GLU A 1 198 ? 24.245 -3.160 6.646 1.00 68.75 198 GLU A CA 1
ATOM 1468 C C . GLU A 1 198 ? 23.243 -3.832 5.698 1.00 68.75 198 GLU A C 1
ATOM 1470 O O . GLU A 1 198 ? 23.596 -4.777 4.990 1.00 68.75 198 GLU A O 1
ATOM 1475 N N . LEU A 1 199 ? 22.022 -3.296 5.589 1.00 68.69 199 LEU A N 1
ATOM 1476 C CA . LEU A 1 199 ? 21.023 -3.793 4.636 1.00 68.69 199 LEU A CA 1
ATOM 1477 C C . LEU A 1 199 ? 21.466 -3.612 3.175 1.00 68.69 199 LEU A C 1
ATOM 1479 O O . LEU A 1 199 ? 21.204 -4.474 2.338 1.00 68.69 199 LEU A O 1
ATOM 1483 N N . LEU A 1 200 ? 22.206 -2.542 2.871 1.00 65.75 200 LEU A N 1
ATOM 1484 C CA . LEU A 1 200 ? 22.791 -2.317 1.544 1.00 65.75 200 LEU A CA 1
ATOM 1485 C C . LEU A 1 200 ? 23.978 -3.245 1.236 1.00 65.75 200 LEU A C 1
ATOM 1487 O O . LEU A 1 200 ? 24.259 -3.501 0.065 1.00 65.75 200 LEU A O 1
ATOM 1491 N N . GLN A 1 201 ? 24.676 -3.767 2.251 1.00 68.50 201 GLN A N 1
ATOM 1492 C CA . GLN A 1 201 ? 25.763 -4.736 2.053 1.00 68.50 201 GLN A CA 1
ATOM 1493 C C . GLN A 1 201 ? 25.252 -6.150 1.760 1.00 68.50 201 GLN A C 1
ATOM 1495 O O . GLN A 1 201 ? 25.925 -6.890 1.049 1.00 68.50 201 GLN A O 1
ATOM 1500 N N . LEU A 1 202 ? 24.055 -6.501 2.236 1.00 69.56 202 LEU A N 1
ATOM 1501 C CA . LEU A 1 202 ? 23.393 -7.782 1.952 1.00 69.56 202 LEU A CA 1
ATOM 1502 C C . LEU A 1 202 ? 22.795 -7.874 0.534 1.00 69.56 202 LEU A C 1
ATOM 1504 O O . LEU A 1 202 ? 22.372 -8.950 0.118 1.00 69.56 202 LEU A O 1
ATOM 1508 N N . LEU A 1 203 ? 22.758 -6.760 -0.204 1.00 60.97 203 LEU A N 1
ATOM 1509 C CA . LEU A 1 203 ? 22.237 -6.655 -1.574 1.00 60.97 203 LEU A CA 1
ATOM 1510 C C . LEU A 1 203 ? 23.326 -6.746 -2.667 1.00 60.97 203 LEU A C 1
ATOM 1512 O O . LEU A 1 203 ? 23.032 -6.488 -3.835 1.00 60.97 203 LEU A O 1
ATOM 1516 N N . ARG A 1 204 ? 24.572 -7.092 -2.312 1.00 50.00 204 ARG A N 1
ATOM 1517 C CA . ARG A 1 204 ? 25.671 -7.381 -3.255 1.00 50.00 204 ARG A CA 1
ATOM 1518 C C . ARG A 1 204 ? 25.900 -8.877 -3.402 1.00 50.00 204 ARG A C 1
ATOM 1520 O O . ARG A 1 204 ? 26.241 -9.278 -4.536 1.00 50.00 204 ARG A O 1
#

pLDDT: mean 78.22, std 19.36, range [34.06, 96.38]

Radius of gyration: 27.07 Å; chains: 1; bounding box: 55×38×111 Å

Secondary structure (DSSP, 8-state):
-------------------PPPTTSHHHHTTTS-PPPPPPHHHHHHHHHHHHHTHHHHHHHHHH-HHHHHHHTTSGGGTTHHHHHHHHHHHHHHTTS-S-HHHHHHHHHHHHHHHHHHHHHHHHHT-PPPHHHHHHHHHHHHHHHHHHHTTS-HHHHHHHHHHHHHHHHHHHHHHHS-----------HHHHHHHHHHHHHTT-